Protein AF-A0A2D6KG07-F1 (afdb_monomer_lite)

Sequence (236 aa):
MRLEKVCKMEKLSKIDKRGVIDFLLPLLVLLSVILVMVVFVAFSVFIYGKSAVLGGDRDVIFYEEDEKLNEELFRYHFHRFLSSEILVDDDYVEVIDVLTGSLDPYFDLEVGDKNFVEKFGLDVLSEHEFLRDKLSDEDYSKFIEIYSDFDNSRALRNIREELNSICEMNKRDRFSLVIPQGVVEAGGLKPVSGVYKNPDVFTETFKNIEYRGQEFKIRLIMYNECIKKIKEVEVY

Radius of gyration: 35.11 Å; chains: 1; bounding box: 93×87×92 Å

Secondary structure (DSSP, 8-state):
----------------HHHHHHHHHHHHHHHHHHHHHHHHHHHHHHHHHHTTT----------SHHHHHHHHHHHHHHHHHHT-EEEETTEEEEHHHHHHHTTHHHHH-B-SSSBHHHHH-SGGGG-HHHHHTTS-HHHHHHHHHHHHHHHT-HHHHHHHHHHHHT-----TTSEEEEETTEEEETTEEE-SS-----TTTEEEEEEEEEETTEEEEEEEEEEHHHHHHHHHHHT-

Structure (mmCIF, N/CA/C/O backbone):
data_AF-A0A2D6KG07-F1
#
_entry.id   AF-A0A2D6KG07-F1
#
loop_
_atom_site.group_PDB
_atom_site.id
_atom_site.type_symbol
_atom_site.label_atom_id
_atom_site.label_alt_id
_atom_site.label_comp_id
_atom_site.label_asym_id
_atom_site.label_entity_id
_atom_site.label_seq_id
_atom_site.pdbx_PDB_ins_code
_atom_site.Cartn_x
_atom_site.Cartn_y
_atom_site.Cartn_z
_atom_site.occupancy
_atom_site.B_iso_or_equiv
_atom_site.auth_seq_id
_atom_site.auth_comp_id
_atom_site.auth_asym_id
_atom_site.auth_atom_id
_atom_site.pdbx_PDB_model_num
ATOM 1 N N . MET A 1 1 ? -71.959 66.650 -63.472 1.00 44.50 1 MET A N 1
ATOM 2 C CA . MET A 1 1 ? -71.535 65.330 -63.984 1.00 44.50 1 MET A CA 1
ATOM 3 C C . MET A 1 1 ? -70.355 65.562 -64.909 1.00 44.50 1 MET A C 1
ATOM 5 O O . MET A 1 1 ? -70.506 66.342 -65.836 1.00 44.50 1 MET A O 1
ATOM 9 N N . ARG A 1 2 ? -69.249 64.853 -64.647 1.00 55.34 2 ARG A N 1
ATOM 10 C CA . ARG A 1 2 ? -68.025 64.718 -65.463 1.00 55.34 2 ARG A CA 1
ATOM 11 C C . ARG A 1 2 ? -67.010 65.861 -65.467 1.00 55.34 2 ARG A C 1
ATOM 13 O O . ARG A 1 2 ? -67.362 67.022 -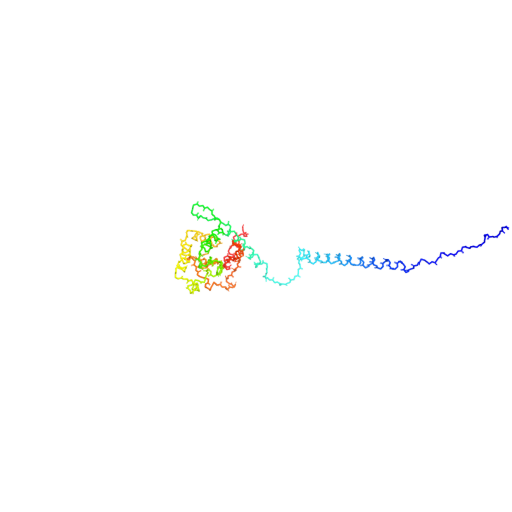65.330 1.00 55.34 2 ARG A O 1
ATOM 20 N N . LEU A 1 3 ? -65.785 65.394 -65.745 1.00 39.28 3 LEU A N 1
ATOM 21 C CA . LEU A 1 3 ? -64.481 66.053 -65.826 1.00 39.28 3 LEU A CA 1
ATOM 22 C C . LEU A 1 3 ? -63.838 66.171 -64.431 1.00 39.28 3 LEU A C 1
ATOM 24 O O . LEU A 1 3 ? -64.464 66.647 -63.502 1.00 39.28 3 LEU A O 1
ATOM 28 N N . GLU A 1 4 ? -62.648 65.649 -64.149 1.00 38.47 4 GLU A N 1
ATOM 29 C CA . GLU A 1 4 ? -61.540 65.264 -65.017 1.00 38.47 4 GLU A CA 1
ATOM 30 C C . GLU A 1 4 ? -60.565 64.393 -64.213 1.00 38.47 4 GLU A C 1
ATOM 32 O O . GLU A 1 4 ? -60.189 64.724 -63.090 1.00 38.47 4 GLU A O 1
ATOM 37 N N . LYS A 1 5 ? -60.125 63.280 -64.807 1.00 45.34 5 LYS A N 1
ATOM 38 C CA . LYS A 1 5 ? -58.834 62.676 -64.475 1.00 45.34 5 LYS A CA 1
ATOM 39 C C . LYS A 1 5 ? -57.787 63.454 -65.261 1.00 45.34 5 LYS A C 1
ATOM 41 O O . LYS A 1 5 ? -57.647 63.224 -66.458 1.00 45.34 5 LYS A O 1
ATOM 46 N N . VAL A 1 6 ? -57.054 64.336 -64.598 1.00 46.41 6 VAL A N 1
ATOM 47 C CA . VAL A 1 6 ? -55.793 64.871 -65.114 1.00 46.41 6 VAL A CA 1
ATOM 48 C C . VAL A 1 6 ? -54.780 64.886 -63.977 1.00 46.41 6 VAL A C 1
ATOM 50 O O . VAL A 1 6 ? -55.106 65.274 -62.860 1.00 46.41 6 VAL A O 1
ATOM 53 N N . CYS A 1 7 ? -53.544 64.523 -64.328 1.00 40.50 7 CYS A N 1
ATOM 54 C CA . CYS A 1 7 ? -52.334 64.580 -63.510 1.00 40.50 7 CYS A CA 1
ATOM 55 C C . CYS A 1 7 ? -52.266 63.523 -62.385 1.00 40.50 7 CYS A C 1
ATOM 57 O O . CYS A 1 7 ? -53.226 63.262 -61.683 1.00 40.50 7 CYS A O 1
ATOM 59 N N . LYS A 1 8 ? -51.136 62.874 -62.118 1.00 40.56 8 LYS A N 1
ATOM 60 C CA . LYS A 1 8 ? -49.773 63.133 -62.571 1.00 40.56 8 LYS A CA 1
ATOM 61 C C . LYS A 1 8 ? -48.931 61.908 -62.228 1.00 40.56 8 LYS A C 1
ATOM 63 O O . LYS A 1 8 ? -49.082 61.333 -61.152 1.00 40.56 8 LYS A O 1
ATOM 68 N N . MET A 1 9 ? -48.021 61.561 -63.133 1.00 49.91 9 MET A N 1
ATOM 69 C CA . MET A 1 9 ? -46.749 60.958 -62.751 1.00 49.91 9 MET A CA 1
ATOM 70 C C . MET A 1 9 ? -46.109 61.756 -61.609 1.00 49.91 9 MET A C 1
ATOM 72 O O . MET A 1 9 ? -46.254 62.973 -61.564 1.00 49.91 9 MET A O 1
ATOM 76 N N . GLU A 1 10 ? -45.358 61.034 -60.779 1.00 46.75 10 GLU A N 1
ATOM 77 C CA . GLU A 1 10 ? -44.242 61.459 -59.917 1.00 46.75 10 GLU A CA 1
ATOM 78 C C . GLU A 1 10 ? -44.449 61.086 -58.451 1.00 46.75 10 GLU A C 1
ATOM 80 O O . GLU A 1 10 ? -45.046 61.820 -57.666 1.00 46.75 10 GLU A O 1
ATOM 85 N N . LYS A 1 11 ? -43.857 59.947 -58.077 1.00 42.38 11 LYS A N 1
ATOM 86 C CA . LYS A 1 11 ? -42.823 59.883 -57.029 1.00 42.38 11 LYS A CA 1
ATOM 87 C C . LYS A 1 11 ? -42.273 58.457 -56.923 1.00 42.38 11 LYS A C 1
ATOM 89 O O . LYS A 1 11 ? -42.516 57.733 -55.967 1.00 42.38 11 LYS A O 1
ATOM 94 N N . LEU A 1 12 ? -41.452 58.079 -57.902 1.00 51.47 12 LEU A N 1
ATOM 95 C CA . LEU A 1 12 ? -40.275 57.267 -57.599 1.00 51.47 12 LEU A CA 1
ATOM 96 C C . LEU A 1 12 ? -39.269 58.219 -56.961 1.00 51.47 12 LEU A C 1
ATOM 98 O O . LEU A 1 12 ? -38.665 59.018 -57.663 1.00 51.47 12 LEU A O 1
ATOM 102 N N . SER A 1 13 ? -39.166 58.202 -55.635 1.00 51.31 13 SER A N 1
ATOM 103 C CA . SER A 1 13 ? -37.980 58.634 -54.884 1.00 51.31 13 SER A CA 1
ATOM 104 C C . SER A 1 13 ? -38.371 58.831 -53.427 1.00 51.31 13 SER A C 1
ATOM 106 O O . SER A 1 13 ? -38.776 59.923 -53.019 1.00 51.31 13 SER A O 1
ATOM 108 N N . LYS A 1 14 ? -38.210 57.764 -52.652 1.00 51.38 14 LYS A N 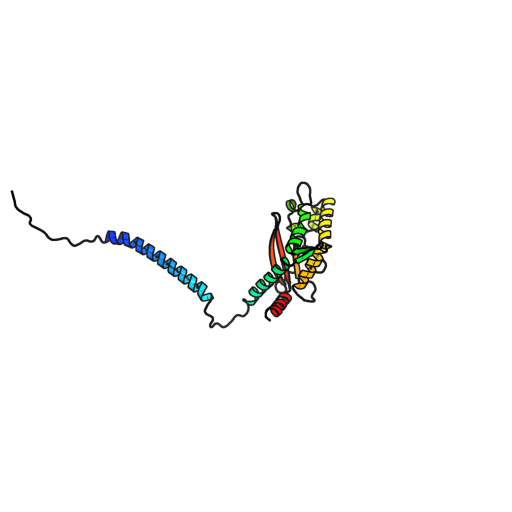1
ATOM 109 C CA . LYS A 1 14 ? -37.524 57.750 -51.354 1.00 51.38 14 LYS A CA 1
ATOM 110 C C . LYS A 1 14 ? -37.733 56.354 -50.781 1.00 51.38 14 LYS A C 1
ATOM 112 O O . LYS A 1 14 ? -38.639 56.129 -49.991 1.00 51.38 14 LYS A O 1
ATOM 117 N N . ILE A 1 15 ? -36.902 55.409 -51.226 1.00 53.78 15 ILE A N 1
ATOM 118 C CA . ILE A 1 15 ? -36.630 54.235 -50.397 1.00 53.78 15 ILE A CA 1
ATOM 119 C C . ILE A 1 15 ? -36.033 54.811 -49.121 1.00 53.78 15 ILE A C 1
ATOM 121 O O . ILE A 1 15 ? -35.010 55.504 -49.161 1.00 53.78 15 ILE A O 1
ATOM 125 N N . ASP A 1 16 ? -36.770 54.632 -48.036 1.00 51.56 16 ASP A N 1
ATOM 126 C CA . ASP A 1 16 ? -36.447 55.145 -46.723 1.00 51.56 16 ASP A CA 1
ATOM 127 C C . ASP A 1 16 ? -35.154 54.477 -46.249 1.00 51.56 16 ASP A C 1
ATOM 129 O O . ASP A 1 16 ? -35.134 53.340 -45.778 1.00 51.56 16 ASP A O 1
ATOM 133 N N . LYS A 1 17 ? -34.033 55.171 -46.467 1.00 53.50 17 LYS A N 1
ATOM 134 C CA . LYS A 1 17 ? -32.690 54.668 -46.162 1.00 53.50 17 LYS A CA 1
ATOM 135 C C . LYS A 1 17 ? -32.515 54.356 -44.671 1.00 53.50 17 LYS A C 1
ATOM 137 O O . LYS A 1 17 ? -31.563 53.666 -44.338 1.00 53.50 17 LYS A O 1
ATOM 142 N N . ARG A 1 18 ? -33.405 54.830 -43.785 1.00 55.69 18 ARG A N 1
ATOM 143 C CA . ARG A 1 18 ? -33.340 54.554 -42.341 1.00 55.69 18 ARG A CA 1
ATOM 144 C C . ARG A 1 18 ? -33.782 53.134 -41.990 1.00 55.69 18 ARG A C 1
ATOM 146 O O . ARG A 1 18 ? -33.028 52.441 -41.323 1.00 55.69 18 ARG A O 1
ATOM 153 N N . GLY A 1 19 ? -34.899 52.649 -42.538 1.00 55.78 19 GLY A N 1
ATOM 154 C CA . GLY A 1 19 ? -35.389 51.294 -42.234 1.00 55.78 19 GLY A CA 1
ATOM 155 C C . GLY A 1 19 ? -34.461 50.175 -42.723 1.00 55.78 19 GLY A C 1
ATOM 156 O O . GLY A 1 19 ? -34.357 49.123 -42.099 1.00 55.78 19 GLY A O 1
ATOM 157 N N . VAL A 1 20 ? -33.730 50.419 -43.814 1.00 57.28 20 VAL A N 1
ATOM 158 C CA . VAL A 1 20 ? -32.716 49.486 -44.330 1.00 57.28 20 VAL A CA 1
ATOM 159 C C . VAL A 1 20 ? -31.474 49.463 -43.430 1.00 57.28 20 VAL A C 1
ATOM 161 O O . VAL A 1 20 ? -30.904 48.399 -43.216 1.00 57.28 20 VAL A O 1
ATOM 164 N N . ILE A 1 21 ? -31.076 50.604 -42.855 1.00 58.38 21 ILE A N 1
ATOM 165 C CA . ILE A 1 21 ? -29.949 50.683 -41.911 1.00 58.38 21 ILE A CA 1
ATOM 166 C C . ILE A 1 21 ? -30.304 49.994 -40.588 1.00 58.38 21 ILE A C 1
ATOM 168 O O . ILE A 1 21 ? -29.500 49.203 -40.103 1.00 58.38 21 ILE A O 1
ATOM 172 N N . ASP A 1 22 ? -31.509 50.213 -40.056 1.00 59.75 22 ASP A N 1
ATOM 173 C CA . ASP A 1 22 ? -31.938 49.641 -38.771 1.00 59.75 22 ASP A CA 1
ATOM 174 C C . ASP A 1 22 ? -32.061 48.106 -38.805 1.00 59.75 22 ASP A C 1
ATOM 176 O O . ASP A 1 22 ? -31.873 47.447 -37.785 1.00 59.75 22 ASP A O 1
ATOM 180 N N . PHE A 1 23 ? -32.311 47.515 -39.981 1.00 63.41 23 PHE A N 1
ATOM 181 C CA . PHE A 1 23 ? -32.309 46.060 -40.168 1.00 63.41 23 PHE A CA 1
ATOM 182 C C . PHE A 1 23 ? -30.924 45.494 -40.526 1.00 63.41 23 PHE A C 1
ATOM 184 O O . PHE A 1 23 ? -30.552 44.414 -40.066 1.00 63.41 23 PHE A O 1
ATOM 191 N N . LEU A 1 24 ? -30.130 46.209 -41.331 1.00 65.00 24 LEU A N 1
ATOM 192 C CA . LEU A 1 24 ? -28.807 45.735 -41.750 1.00 65.00 24 LEU A CA 1
ATOM 193 C C . LEU A 1 24 ? -27.761 45.823 -40.638 1.00 65.00 24 LEU A C 1
ATOM 195 O O . LEU A 1 24 ? -26.866 44.983 -40.610 1.00 65.00 24 LEU A O 1
ATOM 199 N N . LEU A 1 25 ? -27.852 46.797 -39.725 1.00 69.88 25 LEU A N 1
ATOM 200 C CA . LEU A 1 25 ? -26.891 46.941 -38.627 1.00 69.88 25 LEU A CA 1
ATOM 201 C C . LEU A 1 25 ? -26.832 45.699 -37.717 1.00 69.88 25 LEU A C 1
ATOM 203 O O . LEU A 1 25 ? -25.739 45.162 -37.544 1.00 69.88 25 LEU A O 1
ATOM 207 N N . PRO A 1 26 ? -27.953 45.190 -37.162 1.00 76.31 26 PRO A N 1
ATOM 208 C CA . PRO A 1 26 ? -27.913 43.999 -36.317 1.00 76.31 26 PRO A CA 1
ATOM 209 C C . PRO A 1 26 ? -27.492 42.746 -37.094 1.00 76.31 26 PRO A C 1
ATOM 211 O O . PRO A 1 26 ? -26.790 41.902 -36.544 1.00 76.31 26 PRO A O 1
ATOM 214 N N . LEU A 1 27 ? -27.837 42.646 -38.384 1.00 77.50 27 LEU A N 1
ATOM 215 C CA . LEU A 1 27 ? -27.386 41.547 -39.241 1.00 77.50 27 LEU A CA 1
ATOM 216 C C . LEU A 1 27 ? -25.866 41.594 -39.479 1.00 77.50 27 LEU A C 1
ATOM 218 O O . LEU A 1 27 ? -25.201 40.563 -39.413 1.00 77.50 27 LEU A O 1
ATOM 222 N N . LEU A 1 28 ? -25.305 42.784 -39.713 1.00 77.81 28 LEU A N 1
ATOM 223 C CA . LEU A 1 28 ? -23.863 43.002 -39.858 1.00 77.81 28 LEU A CA 1
ATOM 224 C C . LEU A 1 28 ? -23.107 42.715 -38.558 1.00 77.81 28 LEU A C 1
ATOM 226 O O . LEU A 1 28 ? -22.016 42.152 -38.608 1.00 77.81 28 LEU A O 1
ATOM 230 N N . VAL A 1 29 ? -23.687 43.058 -37.405 1.00 77.25 29 VAL A N 1
ATOM 231 C CA . VAL A 1 29 ? -23.121 42.727 -36.089 1.00 77.25 29 VAL A CA 1
ATOM 232 C C . VAL A 1 29 ? -23.161 41.218 -35.841 1.00 77.25 29 VAL A C 1
ATOM 234 O O . VAL A 1 29 ? -22.178 40.644 -35.389 1.00 77.25 29 VAL A O 1
ATOM 237 N N . LEU A 1 30 ? -24.256 40.538 -36.182 1.00 79.69 30 LEU A N 1
ATOM 238 C CA . LEU A 1 30 ? -24.334 39.082 -36.054 1.00 79.69 30 LEU A CA 1
ATOM 239 C C . LEU A 1 30 ? -23.304 38.388 -36.959 1.00 79.69 30 LEU A C 1
ATOM 241 O O . LEU A 1 30 ? -22.585 37.494 -36.516 1.00 79.69 30 LEU A O 1
ATOM 245 N N . LEU A 1 31 ? -23.197 38.832 -38.215 1.00 79.44 31 LEU A N 1
ATOM 246 C CA . LEU A 1 31 ? -22.208 38.326 -39.165 1.00 79.44 31 LEU A CA 1
ATOM 247 C C . LEU A 1 31 ? -20.776 38.577 -38.689 1.00 79.44 31 LEU A C 1
ATOM 249 O O . LEU A 1 31 ? -19.939 37.693 -38.845 1.00 79.44 31 LEU A O 1
ATOM 253 N N . SER A 1 32 ? -20.486 39.732 -38.082 1.00 76.06 32 SER A N 1
ATOM 254 C CA . SER A 1 32 ? -19.151 40.011 -37.548 1.00 76.06 32 SER A CA 1
ATOM 255 C C . SER A 1 32 ? -18.821 39.137 -36.337 1.00 76.06 32 SER A C 1
ATOM 257 O O . SER A 1 32 ? -17.703 38.638 -36.255 1.00 76.06 32 SER A O 1
ATOM 259 N N . VAL A 1 33 ? -19.784 38.860 -35.451 1.00 78.19 33 VAL A N 1
ATOM 260 C CA . VAL A 1 33 ? -19.594 37.930 -34.323 1.00 78.19 33 VAL A CA 1
ATOM 261 C C . VAL A 1 33 ? -19.327 36.510 -34.822 1.00 78.19 33 VAL A C 1
ATOM 263 O O . VAL A 1 33 ? -18.372 35.878 -34.375 1.00 78.19 33 VAL A O 1
ATOM 266 N N . ILE A 1 34 ? -20.111 36.021 -35.788 1.00 81.25 34 ILE A N 1
ATOM 267 C CA . ILE A 1 34 ? -19.900 34.694 -36.388 1.00 81.25 34 ILE A CA 1
ATOM 268 C C . ILE A 1 34 ? -18.527 34.629 -37.064 1.00 81.25 34 ILE A C 1
ATOM 270 O O . ILE A 1 34 ? -17.796 33.659 -36.871 1.00 81.25 34 ILE A O 1
ATOM 274 N N . LEU A 1 35 ? -18.138 35.672 -37.802 1.00 81.81 35 LEU A N 1
ATOM 275 C CA . LEU A 1 35 ? -16.823 35.755 -38.434 1.00 81.81 35 LEU A CA 1
ATOM 276 C C . LEU A 1 35 ? -15.698 35.693 -37.391 1.00 81.81 35 LEU A C 1
ATOM 278 O O . LEU A 1 35 ? -14.743 34.946 -37.577 1.00 81.81 35 LEU A O 1
ATOM 282 N N . VAL A 1 36 ? -15.823 36.423 -36.277 1.00 77.31 36 VAL A N 1
ATOM 283 C CA . VAL A 1 36 ? -14.845 36.396 -35.179 1.00 77.31 36 VAL A CA 1
ATOM 284 C C . VAL A 1 36 ? -14.763 35.006 -34.551 1.00 77.31 36 VAL A C 1
ATOM 286 O O . VAL A 1 36 ? -13.656 34.530 -34.320 1.00 77.31 36 VAL A O 1
ATOM 289 N N . MET A 1 37 ? -15.888 34.316 -34.334 1.00 78.12 37 MET A N 1
ATOM 290 C CA . MET A 1 37 ? -15.868 32.945 -33.810 1.00 78.12 37 MET A CA 1
ATOM 291 C C . MET A 1 37 ? -15.207 31.966 -34.785 1.00 78.12 37 MET A C 1
ATOM 293 O O . MET A 1 37 ? -14.400 31.146 -34.361 1.00 78.12 37 MET A O 1
ATOM 297 N N . VAL A 1 38 ? -15.485 32.072 -36.088 1.00 76.12 38 VAL A N 1
ATOM 298 C CA . VAL A 1 38 ? -14.851 31.225 -37.113 1.00 76.12 38 VAL A CA 1
ATOM 299 C C . VAL A 1 38 ? -13.351 31.496 -37.200 1.00 76.12 38 VAL A C 1
ATOM 301 O O . VAL A 1 38 ? -12.570 30.551 -37.257 1.00 76.12 38 VAL A O 1
ATOM 304 N N . VAL A 1 39 ? -12.929 32.764 -37.155 1.00 74.69 39 VAL A N 1
ATOM 305 C CA . VAL A 1 39 ? -11.506 33.132 -37.116 1.00 74.69 39 VAL A CA 1
ATOM 306 C C . VAL A 1 39 ? -10.856 32.615 -35.840 1.00 74.69 39 VAL A C 1
ATOM 308 O O . VAL A 1 39 ? -9.761 32.078 -35.917 1.00 74.69 39 VAL A O 1
ATOM 311 N N . PHE A 1 40 ? -11.519 32.712 -34.687 1.00 73.25 40 PHE A N 1
ATOM 312 C CA . PHE A 1 40 ? -10.983 32.213 -33.425 1.00 73.25 40 PHE A CA 1
ATOM 313 C C . PHE A 1 40 ? -10.828 30.691 -33.444 1.00 73.25 40 PHE A C 1
ATOM 315 O O . PHE A 1 40 ? -9.760 30.199 -33.114 1.00 73.25 40 PHE A O 1
ATOM 322 N N . VAL A 1 41 ? -11.830 29.944 -33.924 1.00 69.25 41 VAL A N 1
ATOM 323 C CA . VAL A 1 41 ? -11.744 28.482 -34.079 1.00 69.25 41 VAL A CA 1
ATOM 324 C C . VAL A 1 41 ? -10.665 28.102 -35.090 1.00 69.25 41 VAL A C 1
ATOM 326 O O . VAL A 1 41 ? -9.854 27.228 -34.802 1.00 69.25 41 VAL A O 1
ATOM 329 N N . ALA A 1 42 ? -10.590 28.773 -36.242 1.00 68.56 42 ALA A N 1
ATOM 330 C CA . ALA A 1 42 ? -9.539 28.533 -37.227 1.00 68.56 42 ALA A CA 1
ATOM 331 C C . ALA A 1 42 ? -8.150 28.863 -36.664 1.00 68.56 42 ALA A C 1
ATOM 333 O O . ALA A 1 42 ? -7.207 28.126 -36.918 1.00 68.56 42 ALA A O 1
ATOM 334 N N . PHE A 1 43 ? -8.021 29.921 -35.862 1.00 64.19 43 PHE A N 1
ATOM 335 C CA . PHE A 1 43 ? -6.779 30.311 -35.199 1.00 64.19 43 PHE A CA 1
ATOM 336 C C . PHE A 1 43 ? -6.404 29.338 -34.080 1.00 64.19 43 PHE A C 1
ATOM 338 O O . PHE A 1 43 ? -5.237 28.991 -33.963 1.00 64.19 43 PHE A O 1
ATOM 345 N N . SER A 1 44 ? -7.365 28.821 -33.310 1.00 60.41 44 SER A N 1
ATOM 346 C CA . SER A 1 44 ? -7.136 27.749 -32.338 1.00 60.41 44 SER A CA 1
ATOM 347 C C . SER A 1 44 ? -6.710 26.462 -33.043 1.00 60.41 44 SER A C 1
ATOM 349 O O . SER A 1 44 ? -5.694 25.888 -32.680 1.00 60.41 44 SER A O 1
ATOM 351 N N . VAL A 1 45 ? -7.397 26.040 -34.107 1.00 61.03 45 VAL A N 1
ATOM 352 C CA . VAL A 1 45 ? -6.994 24.873 -34.910 1.00 61.03 45 VAL A CA 1
ATOM 353 C C . VAL A 1 45 ? -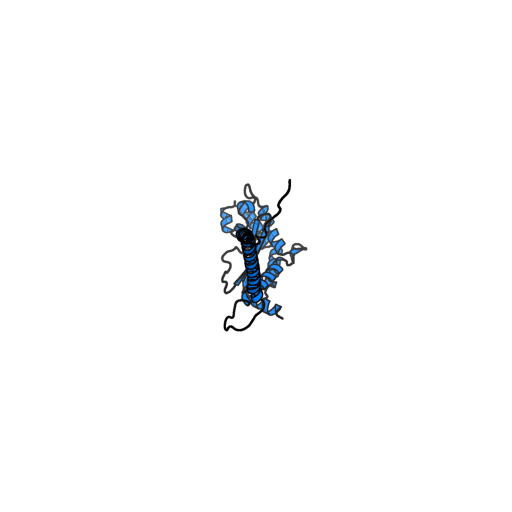5.639 25.103 -35.582 1.00 61.03 45 VAL A C 1
ATOM 355 O O . VAL A 1 45 ? -4.863 24.167 -35.706 1.00 61.03 45 VAL A O 1
ATOM 358 N N . PHE A 1 46 ? -5.294 26.331 -35.968 1.00 59.78 46 PHE A N 1
ATOM 359 C CA . PHE A 1 46 ? -3.986 26.639 -36.541 1.00 59.78 46 PHE A CA 1
ATOM 360 C C . PHE A 1 46 ? -2.884 26.707 -35.478 1.00 59.78 46 PHE A C 1
ATOM 362 O O . PHE A 1 46 ? -1.800 26.209 -35.725 1.00 59.78 46 PHE A O 1
ATOM 369 N N . ILE A 1 47 ? -3.122 27.256 -34.284 1.00 58.47 47 ILE A N 1
ATOM 370 C CA . ILE A 1 47 ? -2.136 27.260 -33.190 1.00 58.47 47 ILE A CA 1
ATOM 371 C C . ILE A 1 47 ? -1.935 25.844 -32.650 1.00 58.47 47 ILE A C 1
ATOM 373 O O . ILE A 1 47 ? -0.804 25.376 -32.586 1.00 58.47 47 ILE A O 1
ATOM 377 N N . TYR A 1 48 ? -3.015 25.140 -32.311 1.00 52.22 48 TYR A N 1
ATOM 378 C CA . TYR A 1 48 ? -2.935 23.794 -31.743 1.00 52.22 48 TYR A CA 1
ATOM 379 C C . TYR A 1 48 ? -2.626 22.726 -32.801 1.00 52.22 48 TYR A C 1
ATOM 381 O O . TYR A 1 48 ? -1.939 21.756 -32.503 1.00 52.22 48 TYR A O 1
ATOM 389 N N . GLY A 1 49 ? -3.062 22.909 -34.050 1.00 41.34 49 GLY A N 1
ATOM 390 C CA . GLY A 1 49 ? -2.774 21.991 -35.157 1.00 41.34 49 GLY A CA 1
ATOM 391 C C . GLY A 1 49 ? -1.410 22.212 -35.814 1.00 41.34 49 GLY A C 1
ATOM 392 O O . GLY A 1 49 ? -0.823 21.260 -36.322 1.00 41.34 49 GLY A O 1
ATOM 393 N N . LYS A 1 50 ? -0.839 23.425 -35.775 1.00 40.31 50 LYS A N 1
ATOM 394 C CA . LYS A 1 50 ? 0.529 23.669 -36.273 1.00 40.31 50 LYS A CA 1
ATOM 395 C C . LYS A 1 50 ? 1.605 23.206 -35.288 1.00 40.31 50 LYS A C 1
ATOM 397 O O . LYS A 1 50 ? 2.715 22.927 -35.731 1.00 40.31 50 LYS A O 1
ATOM 402 N N . SER A 1 51 ? 1.259 22.993 -34.015 1.00 43.38 51 SER A N 1
ATOM 403 C CA . SER A 1 51 ? 2.091 22.223 -33.076 1.00 43.38 51 SER A CA 1
ATOM 404 C C . SER A 1 51 ? 2.235 20.743 -33.460 1.00 43.38 51 SER A C 1
ATOM 406 O O . SER A 1 51 ? 3.072 20.064 -32.881 1.00 43.38 51 SER A O 1
ATOM 408 N N . ALA A 1 52 ? 1.471 20.242 -34.442 1.00 42.97 52 ALA A N 1
ATOM 409 C CA . ALA A 1 52 ? 1.536 18.847 -34.875 1.00 42.97 52 ALA A CA 1
ATOM 410 C C . ALA A 1 52 ? 2.269 18.602 -36.215 1.00 42.97 52 ALA A C 1
ATOM 412 O O . ALA A 1 52 ? 2.459 17.441 -36.559 1.00 42.97 52 ALA A O 1
ATOM 413 N N . VAL A 1 53 ? 2.652 19.623 -37.013 1.00 39.97 53 VAL A N 1
ATOM 414 C CA . VAL A 1 53 ? 3.014 19.371 -38.439 1.00 39.97 53 VAL A CA 1
ATOM 415 C C . VAL A 1 53 ? 4.266 20.079 -38.997 1.00 39.97 53 VAL A C 1
ATOM 417 O O . VAL A 1 53 ? 4.674 19.749 -40.105 1.00 39.97 53 VAL A O 1
ATOM 420 N N . LEU A 1 54 ? 4.959 20.995 -38.309 1.00 36.25 54 LEU A N 1
ATOM 421 C CA . LEU A 1 54 ? 6.153 21.635 -38.908 1.00 36.25 54 LEU A CA 1
ATOM 422 C C . LEU A 1 54 ? 7.364 21.659 -37.974 1.00 36.25 54 LEU A C 1
ATOM 424 O O . LEU A 1 54 ? 7.576 22.615 -37.233 1.00 36.25 54 LEU A O 1
ATOM 428 N N . GLY A 1 55 ? 8.185 20.612 -38.087 1.00 38.69 55 GLY A N 1
ATOM 429 C CA . GLY A 1 55 ? 9.609 20.693 -37.781 1.00 38.69 55 GLY A CA 1
ATOM 430 C C . GLY A 1 55 ? 10.338 21.591 -38.789 1.00 38.69 55 GLY A C 1
ATOM 431 O O . GLY A 1 55 ? 9.977 21.635 -39.967 1.00 38.69 55 GLY A O 1
ATOM 432 N N . GLY A 1 56 ? 11.363 22.298 -38.313 1.00 37.47 56 GLY A N 1
ATOM 433 C CA . GLY A 1 56 ? 12.318 23.016 -39.157 1.00 37.47 56 GLY A CA 1
ATOM 434 C C . GLY A 1 56 ? 12.842 24.313 -38.544 1.00 37.47 56 GLY A C 1
ATOM 435 O O . GLY A 1 56 ? 12.161 25.333 -38.577 1.00 37.47 56 GLY A O 1
ATOM 436 N N . ASP A 1 57 ? 14.084 24.229 -38.068 1.00 41.09 57 ASP A N 1
ATOM 437 C CA . ASP A 1 57 ? 15.061 25.286 -37.782 1.00 41.09 57 ASP A CA 1
ATOM 438 C C . ASP A 1 57 ? 14.882 26.174 -36.545 1.00 41.09 57 ASP A C 1
ATOM 440 O O . ASP A 1 57 ? 14.457 27.330 -36.624 1.00 41.09 57 ASP A O 1
ATOM 444 N N . ARG A 1 58 ? 15.384 25.657 -35.410 1.00 28.52 58 ARG A N 1
ATOM 445 C CA . ARG A 1 58 ? 16.112 26.437 -34.394 1.00 28.52 58 ARG A CA 1
ATOM 446 C C . ARG A 1 58 ? 17.251 25.611 -33.803 1.00 28.52 58 ARG A C 1
ATOM 448 O O . ARG A 1 58 ? 17.056 24.452 -33.449 1.00 28.52 58 ARG A O 1
ATOM 455 N N . ASP A 1 59 ? 18.413 26.239 -33.662 1.00 34.66 59 ASP A N 1
ATOM 456 C CA . ASP A 1 59 ? 19.428 25.799 -32.711 1.00 34.66 59 ASP A CA 1
ATOM 457 C C . ASP A 1 59 ? 18.837 25.731 -31.284 1.00 34.66 59 ASP A C 1
ATOM 459 O O . ASP A 1 59 ? 18.052 26.596 -30.890 1.00 34.66 59 ASP A O 1
ATOM 463 N N . VAL A 1 60 ? 19.335 24.761 -30.506 1.00 30.56 60 VAL A N 1
ATOM 464 C CA . VAL A 1 60 ? 19.233 24.592 -29.037 1.00 30.56 60 VAL A CA 1
ATOM 465 C C . VAL A 1 60 ? 17.880 24.107 -28.469 1.00 30.56 60 VAL A C 1
ATOM 467 O O . VAL A 1 60 ? 16.886 24.822 -28.495 1.00 30.56 60 VAL A O 1
ATOM 470 N N . ILE A 1 61 ? 17.880 22.901 -27.878 1.00 28.88 61 ILE A N 1
ATOM 471 C CA . ILE A 1 61 ? 17.697 22.547 -26.442 1.00 28.88 61 ILE A CA 1
ATOM 472 C C . ILE A 1 61 ? 17.470 21.018 -26.401 1.00 28.88 61 ILE A C 1
ATOM 474 O O . ILE A 1 61 ? 16.453 20.523 -26.874 1.00 28.88 61 ILE A O 1
ATOM 478 N N . PHE A 1 62 ? 18.427 20.256 -25.864 1.00 37.75 62 PHE A N 1
ATOM 479 C CA . PHE A 1 62 ? 18.148 18.896 -25.385 1.00 37.75 62 PHE A CA 1
ATOM 480 C C . PHE A 1 62 ? 17.452 18.997 -24.013 1.00 37.75 62 PHE A C 1
ATOM 482 O O . PHE A 1 62 ? 17.720 19.955 -23.290 1.00 37.75 62 PHE A O 1
ATOM 489 N N . TYR A 1 63 ? 16.641 17.984 -23.672 1.00 38.84 63 TYR A N 1
ATOM 490 C CA . TYR A 1 63 ? 15.947 17.717 -22.391 1.00 38.84 63 TYR A CA 1
ATOM 491 C C . TYR A 1 63 ? 14.529 18.314 -22.225 1.00 38.84 63 TYR A C 1
ATOM 493 O O . TYR A 1 63 ? 14.372 19.373 -21.635 1.00 38.84 63 TYR A O 1
ATOM 501 N N . GLU A 1 64 ? 13.493 17.596 -22.697 1.00 41.47 64 GLU A N 1
ATOM 502 C CA . GLU A 1 64 ? 12.119 17.661 -22.129 1.00 41.47 64 GLU A CA 1
ATOM 503 C C . GLU A 1 64 ? 11.213 16.478 -22.567 1.00 41.47 64 GLU A C 1
ATOM 505 O O . GLU A 1 64 ? 10.310 16.086 -21.831 1.00 41.47 64 GLU A O 1
ATOM 510 N N . GLU A 1 65 ? 11.460 15.840 -23.723 1.00 46.41 65 GLU A N 1
ATOM 511 C CA . GLU A 1 65 ? 10.710 14.634 -24.154 1.00 46.41 65 GLU A CA 1
ATOM 512 C C . GLU A 1 65 ? 11.043 13.384 -23.322 1.00 46.41 65 GLU A C 1
ATOM 514 O O . GLU A 1 65 ? 10.171 12.562 -23.041 1.00 46.41 65 GLU A O 1
ATOM 519 N N . ASP A 1 66 ? 12.296 13.263 -22.880 1.00 52.81 66 ASP A N 1
ATOM 520 C CA . ASP A 1 66 ? 12.779 12.082 -22.164 1.00 52.81 66 ASP A CA 1
ATOM 521 C C . ASP A 1 66 ? 12.208 11.969 -20.744 1.00 52.81 66 ASP A C 1
ATOM 523 O O . ASP A 1 66 ? 11.980 10.859 -20.271 1.00 52.81 66 ASP A O 1
ATOM 527 N N . GLU A 1 67 ? 11.935 13.090 -20.067 1.00 54.50 67 GLU A N 1
ATOM 528 C CA . GLU A 1 67 ? 11.357 13.076 -18.715 1.00 54.50 67 GLU A CA 1
ATOM 529 C C . GLU A 1 67 ? 9.893 12.633 -18.723 1.00 54.50 67 GLU A C 1
ATOM 531 O O . GLU A 1 67 ? 9.520 11.763 -17.939 1.00 54.50 67 GLU A O 1
ATOM 536 N N . LYS A 1 68 ? 9.078 13.142 -19.655 1.00 56.00 68 LYS A N 1
ATOM 537 C CA . LYS A 1 68 ? 7.671 12.726 -19.777 1.00 56.00 68 LYS A CA 1
ATOM 538 C C . LYS A 1 68 ? 7.540 11.254 -20.155 1.00 56.00 68 LYS A C 1
ATOM 540 O O . LYS A 1 68 ? 6.723 10.549 -19.569 1.00 56.00 68 LYS A O 1
ATOM 545 N N . LEU A 1 69 ? 8.379 10.775 -21.075 1.00 56.44 69 LEU A N 1
ATOM 546 C CA . LEU A 1 69 ? 8.413 9.360 -21.447 1.00 56.44 69 LEU A CA 1
ATOM 547 C C . LEU A 1 69 ? 8.824 8.471 -20.259 1.00 56.44 69 LEU A C 1
ATOM 549 O O . LEU A 1 69 ? 8.246 7.406 -20.056 1.00 56.44 69 LEU A O 1
ATOM 553 N N . ASN A 1 70 ? 9.784 8.920 -19.444 1.00 66.69 70 ASN A N 1
ATOM 554 C CA . ASN A 1 70 ? 10.203 8.212 -18.233 1.00 66.69 70 ASN A CA 1
ATOM 555 C C . ASN A 1 70 ? 9.085 8.159 -17.180 1.00 66.69 70 ASN A C 1
ATOM 557 O O . ASN A 1 70 ? 8.890 7.118 -16.554 1.00 66.69 70 ASN A O 1
ATOM 561 N N . GLU A 1 71 ? 8.337 9.250 -16.993 1.00 68.56 71 GLU A N 1
ATOM 562 C CA . GLU A 1 71 ? 7.186 9.284 -16.086 1.00 68.56 71 GLU A CA 1
ATOM 563 C C . GLU A 1 71 ? 6.050 8.362 -16.551 1.00 68.56 71 GLU A C 1
ATOM 565 O O . GLU A 1 71 ? 5.462 7.653 -15.732 1.00 68.56 71 GLU A O 1
ATOM 570 N N . GLU A 1 72 ? 5.739 8.339 -17.849 1.00 76.25 72 GLU A N 1
ATOM 571 C CA . GLU A 1 72 ? 4.701 7.469 -18.417 1.00 76.25 72 GLU A CA 1
ATOM 572 C C . GLU A 1 72 ? 5.074 5.989 -18.317 1.00 76.25 72 GLU A C 1
ATOM 574 O O . GLU A 1 72 ? 4.268 5.183 -17.846 1.00 76.25 72 GLU A O 1
ATOM 579 N N . LEU A 1 73 ? 6.311 5.640 -18.677 1.00 76.56 73 LEU A N 1
ATOM 580 C CA . LEU A 1 73 ? 6.840 4.287 -18.536 1.00 76.56 73 LEU A CA 1
ATOM 581 C C . LEU A 1 73 ? 6.813 3.842 -17.070 1.00 76.56 73 LEU A C 1
ATOM 583 O O . LEU A 1 73 ? 6.325 2.762 -16.734 1.00 76.56 73 LEU A O 1
ATOM 587 N N . PHE A 1 74 ? 7.262 4.706 -16.161 1.00 80.19 74 PHE A N 1
ATOM 588 C CA . PHE A 1 74 ? 7.245 4.408 -14.735 1.00 80.19 74 PHE A CA 1
ATOM 589 C C . PHE A 1 74 ? 5.822 4.201 -14.197 1.00 80.19 74 PHE A C 1
ATOM 591 O O . PHE A 1 74 ? 5.574 3.255 -13.445 1.00 80.19 74 PHE A O 1
ATOM 598 N N . ARG A 1 75 ? 4.860 5.029 -14.625 1.00 83.44 75 ARG A N 1
ATOM 599 C CA . ARG A 1 75 ? 3.436 4.836 -14.313 1.00 83.44 75 ARG A CA 1
ATOM 600 C C . ARG A 1 75 ? 2.911 3.517 -14.859 1.00 83.44 75 ARG A C 1
ATOM 602 O O . ARG A 1 75 ? 2.200 2.828 -14.134 1.00 83.44 75 ARG A O 1
ATOM 609 N N . TYR A 1 76 ? 3.266 3.146 -16.087 1.00 86.19 76 TYR A N 1
ATOM 610 C CA . TYR A 1 76 ? 2.864 1.873 -16.682 1.00 86.19 76 TYR A CA 1
ATOM 611 C C . TYR A 1 76 ? 3.335 0.681 -15.839 1.00 86.19 76 TYR A C 1
ATOM 613 O O . TYR A 1 76 ? 2.513 -0.151 -15.454 1.00 86.19 76 TYR A O 1
ATOM 621 N N . HIS A 1 77 ? 4.615 0.635 -15.455 1.00 85.25 77 HIS A N 1
ATOM 622 C CA . HIS A 1 77 ? 5.127 -0.441 -14.598 1.00 85.25 77 HIS A CA 1
ATOM 623 C C . HIS A 1 77 ? 4.494 -0.442 -13.211 1.00 85.25 77 HIS A C 1
ATOM 625 O O . HIS A 1 77 ? 4.190 -1.510 -12.687 1.00 85.25 77 HIS A O 1
ATOM 631 N N . PHE A 1 78 ? 4.242 0.731 -12.627 1.00 90.12 78 PHE A N 1
ATOM 632 C CA . PHE A 1 78 ? 3.557 0.808 -11.342 1.00 90.12 78 PHE A CA 1
ATOM 633 C C . PHE A 1 78 ? 2.113 0.296 -11.425 1.00 90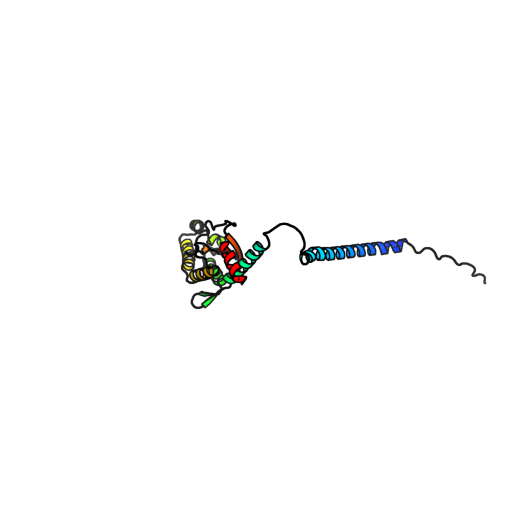.12 78 PHE A C 1
ATOM 635 O O . PHE A 1 78 ? 1.678 -0.471 -10.571 1.00 90.12 78 PHE A O 1
ATOM 642 N N . HIS A 1 79 ? 1.376 0.660 -12.476 1.00 90.31 79 HIS A N 1
ATOM 643 C CA . HIS A 1 79 ? 0.030 0.142 -12.714 1.00 90.31 79 HIS A CA 1
ATOM 644 C C . HIS A 1 79 ? 0.027 -1.366 -12.953 1.00 90.31 79 HIS A C 1
ATOM 646 O O . HIS A 1 79 ? -0.819 -2.063 -12.393 1.00 90.31 79 HIS A O 1
ATOM 652 N N . ARG A 1 80 ? 0.983 -1.871 -13.737 1.00 90.94 80 ARG A N 1
ATOM 653 C CA . ARG A 1 80 ? 1.147 -3.304 -13.976 1.00 90.94 80 ARG A CA 1
ATOM 654 C C . ARG A 1 80 ? 1.460 -4.056 -12.684 1.00 90.94 80 ARG A C 1
ATOM 656 O O . ARG A 1 80 ? 0.849 -5.086 -12.456 1.00 90.94 80 ARG A O 1
ATOM 663 N N . PHE A 1 81 ? 2.342 -3.523 -11.841 1.00 92.19 81 PHE A N 1
ATOM 664 C CA . PHE A 1 81 ? 2.639 -4.077 -10.518 1.00 92.19 81 PHE A CA 1
ATOM 665 C C . PHE A 1 81 ? 1.397 -4.134 -9.625 1.00 92.19 81 PHE A C 1
ATOM 667 O O . PHE A 1 81 ? 1.128 -5.147 -9.001 1.00 92.19 81 PHE A O 1
ATOM 674 N N . LEU A 1 82 ? 0.606 -3.060 -9.567 1.00 93.56 82 LEU A N 1
ATOM 675 C CA . LEU A 1 82 ? -0.607 -3.064 -8.746 1.00 93.56 82 LEU A CA 1
ATOM 676 C C . LEU A 1 82 ? -1.665 -4.058 -9.245 1.00 93.56 82 LEU A C 1
ATOM 678 O O . LEU A 1 82 ? -2.482 -4.499 -8.446 1.00 93.56 82 LEU A O 1
ATOM 682 N N . SER A 1 83 ? -1.646 -4.385 -10.538 1.00 94.69 83 SER A N 1
ATOM 683 C CA . SER A 1 83 ? -2.598 -5.304 -11.176 1.00 94.69 83 SER A CA 1
ATOM 684 C C . SER A 1 83 ? -2.014 -6.707 -11.382 1.00 94.69 83 SER A C 1
ATOM 686 O O . SER A 1 83 ? -2.628 -7.521 -12.066 1.00 94.69 83 SER A O 1
ATOM 688 N N . SER A 1 84 ? -0.802 -6.991 -10.890 1.00 94.25 84 SER A N 1
ATOM 689 C CA . SER A 1 84 ? -0.228 -8.328 -11.007 1.00 94.25 84 SER A CA 1
ATOM 690 C C . SER A 1 84 ? -0.765 -9.237 -9.912 1.00 94.25 84 SER A C 1
ATOM 692 O O . SER A 1 84 ? -1.104 -8.792 -8.815 1.00 94.25 84 SER A O 1
ATOM 694 N N . GLU A 1 85 ? -0.879 -10.520 -10.236 1.00 95.38 85 GLU A N 1
ATOM 695 C CA . GLU A 1 85 ? -1.413 -11.525 -9.329 1.00 95.38 85 GLU A CA 1
ATOM 696 C C . GLU A 1 85 ? -0.291 -12.169 -8.514 1.00 95.38 85 GLU A C 1
ATOM 698 O O . GLU A 1 85 ? 0.727 -12.611 -9.053 1.00 95.38 85 GLU A O 1
ATOM 703 N N . ILE A 1 86 ? -0.506 -12.278 -7.207 1.00 94.00 86 ILE A N 1
ATOM 704 C CA . ILE A 1 86 ? 0.386 -12.961 -6.273 1.00 94.00 86 ILE A CA 1
ATOM 705 C C . ILE A 1 86 ? -0.366 -14.063 -5.532 1.00 94.00 86 ILE A C 1
ATOM 707 O O . ILE A 1 86 ? -1.568 -13.973 -5.301 1.00 94.00 86 ILE A O 1
ATOM 711 N N . LEU A 1 87 ? 0.356 -15.111 -5.138 1.00 92.50 87 LEU A N 1
ATOM 712 C CA . LEU A 1 87 ? -0.227 -16.231 -4.403 1.00 92.50 87 LEU A CA 1
ATOM 713 C C . LEU A 1 87 ? -0.527 -15.831 -2.946 1.00 92.50 87 LEU A C 1
ATOM 715 O O . LEU A 1 87 ? 0.396 -15.508 -2.196 1.00 92.50 87 LEU A O 1
ATOM 719 N N . VAL A 1 88 ? -1.779 -15.918 -2.515 1.00 92.31 88 VAL A N 1
ATOM 720 C CA . VAL A 1 88 ? -2.229 -15.716 -1.132 1.00 92.31 88 VAL A CA 1
ATOM 721 C C . VAL A 1 88 ? -3.153 -16.872 -0.773 1.00 92.31 88 VAL A C 1
ATOM 723 O O . VAL A 1 88 ? -4.145 -17.087 -1.451 1.00 92.31 88 VAL A O 1
ATOM 726 N N . ASP A 1 89 ? -2.796 -17.642 0.258 1.00 87.44 89 ASP A N 1
ATOM 727 C CA . ASP A 1 89 ? -3.605 -18.763 0.768 1.00 87.44 89 ASP A CA 1
ATOM 728 C C . ASP A 1 89 ? -4.185 -19.686 -0.321 1.00 87.44 89 ASP A C 1
ATOM 730 O O . ASP A 1 89 ? -5.351 -20.059 -0.295 1.00 87.44 89 ASP A O 1
ATOM 734 N N . ASP A 1 90 ? -3.314 -20.069 -1.261 1.00 91.25 90 ASP A N 1
ATOM 735 C CA . ASP A 1 90 ? -3.564 -20.969 -2.398 1.00 91.25 90 ASP A CA 1
ATOM 736 C C . ASP A 1 90 ? -4.329 -20.369 -3.595 1.00 91.25 90 ASP A C 1
ATOM 738 O O . ASP A 1 90 ? -4.432 -21.035 -4.627 1.00 91.25 90 ASP A O 1
ATOM 742 N N . ASP A 1 91 ? -4.727 -19.097 -3.525 1.00 94.50 91 ASP A N 1
ATOM 743 C CA . ASP A 1 91 ? -5.358 -18.360 -4.624 1.00 94.50 91 ASP A CA 1
ATOM 744 C C . ASP A 1 91 ? -4.452 -17.247 -5.179 1.00 94.50 91 ASP A C 1
ATOM 746 O O . ASP A 1 91 ? -3.600 -16.689 -4.486 1.00 94.50 91 ASP A O 1
ATOM 750 N N . TYR A 1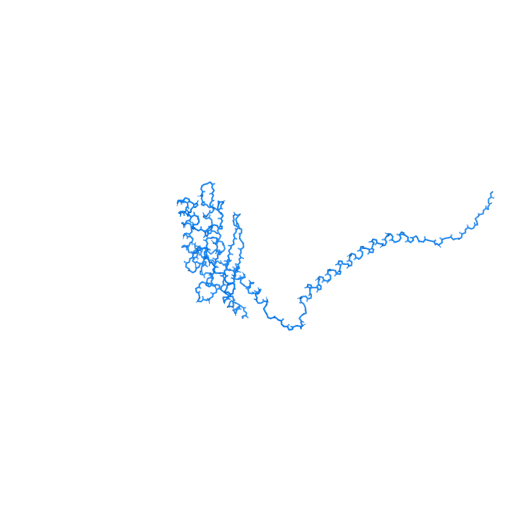 92 ? -4.621 -16.923 -6.461 1.00 94.12 92 TYR A N 1
ATOM 751 C CA . TYR A 1 92 ? -3.958 -15.785 -7.100 1.00 94.12 92 TYR A CA 1
ATOM 752 C C . TYR A 1 92 ? -4.842 -14.545 -6.962 1.00 94.12 92 TYR A C 1
ATOM 754 O O . TYR A 1 92 ? -5.995 -14.555 -7.389 1.00 94.12 92 TYR A O 1
ATOM 762 N N . VAL A 1 93 ? -4.303 -13.495 -6.342 1.00 95.31 93 VAL A N 1
ATOM 763 C CA . VAL A 1 93 ? -5.026 -12.253 -6.028 1.00 95.31 93 VAL A CA 1
ATOM 764 C C . VAL A 1 93 ? -4.201 -11.058 -6.492 1.00 95.31 93 VAL A C 1
ATOM 766 O O . VAL A 1 93 ? -2.974 -11.068 -6.358 1.00 95.31 93 VAL A O 1
ATOM 769 N N . GLU A 1 94 ? -4.851 -10.025 -7.031 1.00 95.38 94 GLU A N 1
ATOM 770 C CA . GLU A 1 94 ? -4.162 -8.803 -7.448 1.00 95.38 94 GLU A CA 1
ATOM 771 C C . GLU A 1 94 ? -3.473 -8.114 -6.259 1.00 95.38 94 GLU A C 1
ATOM 773 O O . GLU A 1 94 ? -4.029 -8.004 -5.164 1.00 95.38 94 GLU A O 1
ATOM 778 N N . VAL A 1 95 ? -2.267 -7.584 -6.476 1.00 95.44 95 VAL A N 1
ATOM 779 C CA . VAL A 1 95 ? -1.502 -6.863 -5.445 1.00 95.44 95 VAL A CA 1
ATOM 780 C C . VAL A 1 95 ? -2.325 -5.739 -4.807 1.00 95.44 95 VAL A C 1
ATOM 782 O O . VAL A 1 95 ? -2.265 -5.551 -3.592 1.00 95.44 95 VAL A O 1
ATOM 785 N N . ILE A 1 96 ? -3.101 -4.986 -5.593 1.00 94.94 96 ILE A N 1
ATOM 786 C CA . ILE A 1 96 ? -3.935 -3.900 -5.066 1.00 94.94 96 ILE A CA 1
ATOM 787 C C . ILE A 1 96 ? -5.039 -4.392 -4.124 1.00 94.94 96 ILE A C 1
ATOM 789 O O . ILE A 1 96 ? -5.325 -3.725 -3.128 1.00 94.94 96 ILE A O 1
ATOM 793 N N . ASP A 1 97 ? -5.612 -5.560 -4.393 1.00 95.50 97 ASP A N 1
ATOM 794 C CA . ASP A 1 97 ? -6.651 -6.162 -3.559 1.00 95.50 97 ASP A CA 1
ATOM 795 C C . ASP A 1 97 ? -6.053 -6.674 -2.250 1.00 95.50 97 ASP A C 1
ATOM 797 O O . ASP A 1 97 ? -6.620 -6.468 -1.181 1.00 95.50 97 ASP A O 1
ATOM 801 N N . VAL A 1 98 ? -4.844 -7.235 -2.299 1.00 96.19 98 VAL A N 1
ATOM 802 C CA . VAL A 1 98 ? -4.108 -7.632 -1.090 1.00 96.19 98 VAL A CA 1
ATOM 803 C C . VAL A 1 98 ? -3.764 -6.414 -0.228 1.00 96.19 98 VAL A C 1
ATOM 805 O O . VAL A 1 98 ? -3.935 -6.450 0.989 1.00 96.19 98 VAL A O 1
ATOM 808 N N . LEU A 1 99 ? -3.296 -5.323 -0.844 1.00 95.62 99 LEU A N 1
ATOM 809 C CA . LEU A 1 99 ? -2.942 -4.083 -0.141 1.00 95.62 99 LEU A CA 1
ATOM 810 C C . LEU A 1 99 ? -4.154 -3.334 0.425 1.00 95.62 99 LEU A C 1
ATOM 812 O O . LEU A 1 99 ? -4.018 -2.627 1.419 1.00 95.62 99 LEU A O 1
ATOM 816 N N . THR A 1 100 ? -5.318 -3.422 -0.219 1.00 95.56 100 THR A N 1
ATOM 817 C CA . THR A 1 100 ? -6.556 -2.820 0.301 1.00 95.56 100 THR A CA 1
ATOM 818 C C . THR A 1 100 ? -7.184 -3.708 1.372 1.00 95.56 100 THR A C 1
ATOM 820 O O . THR A 1 100 ? -7.528 -3.204 2.438 1.00 95.56 100 THR A O 1
ATOM 823 N N . GLY A 1 101 ? -7.246 -5.023 1.152 1.00 94.50 101 GLY A N 1
ATOM 824 C CA . GLY A 1 101 ? -7.747 -6.000 2.122 1.00 94.50 101 GLY A CA 1
ATOM 825 C C . GLY A 1 101 ? -6.903 -6.090 3.396 1.00 94.50 101 GLY A C 1
ATOM 826 O O . GLY A 1 101 ? -7.447 -6.331 4.470 1.00 94.50 101 GLY A O 1
ATOM 827 N N . SER A 1 102 ? -5.596 -5.796 3.343 1.00 95.06 102 SER A N 1
ATOM 828 C CA . SER A 1 102 ? -4.765 -5.705 4.558 1.00 95.06 102 SER A CA 1
ATOM 829 C C . SER A 1 102 ? -5.202 -4.590 5.517 1.00 95.06 102 SER A C 1
ATOM 831 O O . SER A 1 102 ? -4.759 -4.568 6.667 1.00 95.06 102 SER A O 1
ATOM 833 N N . LEU A 1 103 ? -6.065 -3.670 5.066 1.00 95.81 103 LEU A N 1
ATOM 834 C CA . LEU A 1 103 ? -6.606 -2.590 5.883 1.00 95.81 103 LEU A CA 1
ATOM 835 C C . LEU A 1 103 ? -7.897 -2.975 6.615 1.00 95.81 103 LEU A C 1
ATOM 837 O O . LEU A 1 103 ? -8.246 -2.299 7.583 1.00 95.81 103 LEU A O 1
ATOM 841 N N . ASP A 1 104 ? -8.595 -4.034 6.188 1.00 96.19 104 ASP A N 1
ATOM 842 C CA . ASP A 1 104 ? -9.889 -4.438 6.755 1.00 96.19 104 ASP A CA 1
ATOM 843 C C . ASP A 1 104 ? -9.876 -4.583 8.283 1.00 96.19 104 ASP A C 1
ATOM 845 O O . ASP A 1 104 ? -10.753 -4.001 8.927 1.00 96.19 104 ASP A O 1
ATOM 849 N N . PRO A 1 105 ? -8.865 -5.223 8.906 1.00 96.88 105 PRO A N 1
ATOM 850 C CA . PRO A 1 105 ? -8.842 -5.363 10.358 1.00 96.88 105 PRO A CA 1
ATOM 851 C C . PRO A 1 105 ? -8.833 -4.026 11.119 1.00 96.88 105 PRO A C 1
ATOM 853 O O . PRO A 1 105 ? -9.284 -3.975 12.260 1.00 96.88 105 PRO A O 1
ATOM 856 N N . TYR A 1 106 ? -8.365 -2.924 10.516 1.00 95.62 106 TYR A N 1
ATOM 857 C CA . TYR A 1 106 ? -8.425 -1.605 11.159 1.00 95.62 106 TYR A CA 1
ATOM 858 C C . TYR A 1 106 ? -9.828 -0.991 11.113 1.00 95.62 106 TYR A C 1
ATOM 860 O O . TYR A 1 106 ? -10.178 -0.215 12.000 1.00 95.62 106 TYR A O 1
ATOM 868 N N . PHE A 1 107 ? -10.649 -1.327 10.115 1.00 95.50 107 PHE A N 1
ATOM 869 C CA . PHE A 1 107 ? -12.060 -0.925 10.099 1.00 95.50 107 PHE A CA 1
ATOM 870 C C . PHE A 1 107 ? -12.882 -1.680 11.149 1.00 95.50 107 PHE A C 1
ATOM 872 O O . PHE A 1 107 ? -13.908 -1.167 11.589 1.00 95.50 107 PHE A O 1
ATOM 879 N N . ASP A 1 108 ? -12.416 -2.859 11.563 1.00 95.69 108 ASP A N 1
ATOM 880 C CA . ASP A 1 108 ? -13.085 -3.708 12.552 1.00 95.69 108 ASP A CA 1
ATOM 881 C C . ASP A 1 108 ? -12.523 -3.522 13.979 1.00 95.69 108 ASP A C 1
ATOM 883 O O . ASP A 1 108 ? -13.111 -3.989 14.958 1.00 95.69 108 ASP A O 1
ATOM 887 N N . LEU A 1 109 ? -11.387 -2.829 14.128 1.00 95.00 109 LEU A N 1
ATOM 888 C CA . LEU A 1 109 ? -10.772 -2.540 15.423 1.00 95.00 109 LEU A CA 1
ATOM 889 C C . LEU A 1 109 ? -11.564 -1.459 16.171 1.00 95.00 109 LEU A C 1
ATOM 891 O O . LEU A 1 109 ? -11.410 -0.271 15.902 1.00 95.00 109 LEU A O 1
ATOM 895 N N . GLU A 1 110 ? -12.370 -1.857 17.150 1.00 95.50 110 GLU A N 1
ATOM 896 C CA . GLU A 1 110 ? -13.109 -0.931 18.017 1.00 95.50 110 GLU A CA 1
ATOM 897 C C . GLU A 1 110 ? -12.190 -0.198 19.007 1.00 95.50 110 GLU A C 1
ATOM 899 O O . GLU A 1 110 ? -11.422 -0.824 19.736 1.00 95.50 110 GLU A O 1
ATOM 904 N N . VAL A 1 111 ? -12.295 1.136 19.069 1.00 91.94 111 VAL A N 1
ATOM 905 C CA . VAL A 1 111 ? -11.519 2.000 19.975 1.00 91.94 111 VAL A CA 1
ATOM 906 C C . VAL A 1 111 ? -12.444 2.964 20.727 1.00 91.94 111 VAL A C 1
ATOM 908 O O . VAL A 1 111 ? -12.541 4.169 20.436 1.00 91.94 111 VAL A O 1
ATOM 911 N N . GLY A 1 112 ? -13.086 2.447 21.772 1.00 88.88 112 GLY A N 1
ATOM 912 C CA . GLY A 1 112 ? -14.139 3.147 22.508 1.00 88.88 112 GLY A CA 1
ATOM 913 C C . GLY A 1 112 ? -15.474 3.014 21.778 1.00 88.88 112 GLY A C 1
ATOM 914 O O . GLY A 1 112 ? -15.943 1.902 21.588 1.00 88.88 112 GLY A O 1
ATOM 915 N N . ASP A 1 113 ? -16.069 4.137 21.369 1.00 92.19 113 ASP A N 1
ATOM 916 C CA . ASP A 1 113 ? -17.399 4.162 20.730 1.00 92.19 113 ASP A CA 1
ATOM 917 C C . ASP A 1 113 ? -17.355 4.148 19.187 1.00 92.19 113 ASP A C 1
ATOM 919 O O . ASP A 1 113 ? -18.384 4.341 18.539 1.00 92.19 113 ASP A O 1
ATOM 923 N N . LYS A 1 114 ? -16.164 4.028 18.592 1.00 92.94 114 LYS A N 1
ATOM 924 C CA . LYS A 1 114 ? -15.935 4.047 17.140 1.00 92.94 114 LYS A CA 1
ATOM 925 C C . LYS A 1 114 ? -14.832 3.068 16.769 1.00 92.94 114 LYS A C 1
ATOM 927 O O . LYS A 1 114 ? -13.899 2.894 17.559 1.00 92.94 114 LYS A O 1
ATOM 932 N N . ASN A 1 115 ? -14.847 2.577 15.532 1.00 93.25 115 ASN A N 1
ATOM 933 C CA . ASN A 1 115 ? -13.696 1.866 14.987 1.00 93.25 115 ASN A CA 1
ATOM 934 C C . ASN A 1 115 ? -12.482 2.794 14.791 1.00 93.25 115 ASN A C 1
ATOM 936 O O . ASN A 1 115 ? -12.591 4.027 14.754 1.00 93.25 115 ASN A O 1
ATOM 940 N N . PHE A 1 116 ? -11.302 2.187 14.682 1.00 95.19 116 PHE A N 1
ATOM 941 C CA . PHE A 1 116 ? -10.018 2.869 14.595 1.00 95.19 116 PHE A CA 1
ATOM 942 C C . PHE A 1 116 ? -9.981 3.853 13.422 1.00 95.19 116 PHE A C 1
ATOM 944 O O . PHE A 1 116 ? -9.577 5.004 13.601 1.00 95.19 116 PHE A O 1
ATOM 951 N N . VAL A 1 117 ? -10.439 3.434 12.240 1.00 94.25 117 VAL A N 1
ATOM 952 C CA . VAL A 1 117 ? -10.377 4.256 11.025 1.00 94.25 117 VAL A CA 1
ATOM 953 C C . VAL A 1 117 ? -11.295 5.475 11.122 1.00 94.25 117 VAL A C 1
ATOM 955 O O . VAL A 1 117 ? -10.876 6.577 10.786 1.00 94.25 117 VAL A O 1
ATOM 958 N N . GLU A 1 118 ? -12.505 5.337 11.661 1.00 93.75 118 GLU A N 1
ATOM 959 C CA . GLU A 1 118 ? -13.397 6.478 11.914 1.00 93.75 118 GLU A CA 1
ATOM 960 C C . GLU A 1 118 ? -12.836 7.472 12.936 1.00 93.75 118 GLU A C 1
ATOM 962 O O . GLU A 1 118 ? -13.201 8.653 12.939 1.00 93.75 118 GLU A O 1
ATOM 967 N N . LYS A 1 119 ? -12.003 6.985 13.858 1.00 93.50 119 LYS A N 1
ATOM 968 C CA . LYS A 1 119 ? -11.447 7.789 14.943 1.00 93.50 119 LYS A CA 1
ATOM 969 C C . LYS A 1 119 ? -10.170 8.517 14.543 1.00 93.50 119 LYS A C 1
ATOM 971 O O . LYS A 1 119 ? -10.004 9.672 14.936 1.00 93.50 119 LYS A O 1
ATOM 976 N N . PHE A 1 120 ? -9.284 7.852 13.808 1.00 92.25 120 PHE A N 1
ATOM 977 C CA . PHE A 1 120 ? -7.943 8.355 13.503 1.00 92.25 120 PHE A CA 1
ATOM 978 C C . PHE A 1 120 ? -7.678 8.567 12.016 1.00 92.25 120 PHE A C 1
ATOM 980 O O . PHE A 1 120 ? -6.836 9.394 11.695 1.00 92.25 120 PHE A O 1
ATOM 987 N N . GLY A 1 121 ? -8.391 7.874 11.129 1.00 91.75 121 GLY A N 1
ATOM 988 C CA . GLY A 1 121 ? -8.060 7.813 9.707 1.00 91.75 121 GLY A CA 1
ATOM 989 C C . GLY A 1 121 ? -6.983 6.771 9.387 1.00 91.75 121 GLY A C 1
ATOM 990 O O . GLY A 1 121 ? -6.348 6.190 10.271 1.00 91.75 121 GLY A O 1
ATOM 991 N N . LEU A 1 122 ? -6.798 6.506 8.091 1.00 90.88 122 LEU A N 1
ATOM 992 C CA . LEU A 1 122 ? -5.783 5.569 7.586 1.00 90.88 122 LEU A CA 1
ATOM 993 C C . LEU A 1 122 ? -4.376 6.181 7.531 1.00 90.88 122 LEU A C 1
ATOM 995 O O . LEU A 1 122 ? -3.386 5.456 7.523 1.00 90.88 122 LEU A O 1
ATOM 999 N N . ASP A 1 123 ? -4.271 7.506 7.476 1.00 84.50 123 ASP A N 1
ATOM 1000 C CA . ASP A 1 123 ? -3.011 8.250 7.406 1.00 84.50 123 ASP A CA 1
ATOM 1001 C C . ASP A 1 123 ? -2.147 8.063 8.659 1.00 84.50 123 ASP A C 1
ATOM 1003 O O . ASP A 1 123 ? -0.920 7.977 8.565 1.00 84.50 123 ASP A O 1
ATOM 1007 N N . VAL A 1 124 ? -2.794 7.896 9.813 1.00 89.12 124 VAL A N 1
ATOM 1008 C CA . VAL A 1 124 ? -2.130 7.729 11.111 1.00 89.12 124 VAL A CA 1
ATOM 1009 C C . VAL A 1 124 ? -1.563 6.314 11.307 1.00 89.12 124 VAL A C 1
ATOM 1011 O O . VAL A 1 124 ? -0.733 6.112 12.191 1.00 89.12 124 VAL A O 1
ATOM 1014 N N . LEU A 1 125 ? -1.927 5.330 10.471 1.00 89.88 125 LEU A N 1
ATOM 1015 C CA . LEU A 1 125 ? -1.430 3.947 10.593 1.00 89.88 125 LEU A CA 1
ATOM 1016 C C . LEU A 1 125 ? 0.103 3.867 10.599 1.00 89.88 125 LEU A C 1
ATOM 1018 O O . LEU A 1 125 ? 0.675 3.063 11.325 1.00 89.88 125 LEU A O 1
ATOM 1022 N N . SER A 1 126 ? 0.771 4.741 9.845 1.00 85.81 126 SER A N 1
ATOM 1023 C CA . SER A 1 126 ? 2.234 4.794 9.778 1.00 85.81 126 SER A CA 1
ATOM 1024 C C . SER A 1 126 ? 2.922 5.455 10.987 1.00 85.81 126 SER A C 1
ATOM 1026 O O . SER A 1 126 ? 4.150 5.397 11.100 1.00 85.81 126 SER A O 1
ATOM 1028 N N . GLU A 1 127 ? 2.161 6.054 11.910 1.00 85.25 127 GLU A N 1
ATOM 1029 C CA . GLU A 1 127 ? 2.643 6.840 13.055 1.00 85.25 127 GLU A CA 1
ATOM 1030 C C . GLU A 1 127 ? 2.535 6.066 14.383 1.00 85.25 127 GLU A C 1
ATOM 1032 O O . GLU A 1 127 ? 1.906 6.493 15.352 1.00 85.25 127 GLU A O 1
ATOM 1037 N N . HIS A 1 128 ? 3.177 4.900 14.452 1.00 80.88 128 HIS A N 1
ATOM 1038 C CA . HIS A 1 128 ? 3.037 3.962 15.575 1.00 80.88 128 HIS A CA 1
ATOM 1039 C C . HIS A 1 128 ? 3.351 4.580 16.945 1.00 80.88 128 HIS A C 1
ATOM 1041 O O . HIS A 1 128 ? 2.643 4.334 17.921 1.00 80.88 128 HIS A O 1
ATOM 1047 N N . GLU A 1 129 ? 4.411 5.387 17.029 1.00 82.44 129 GLU A N 1
ATOM 1048 C CA . GLU A 1 129 ? 4.814 6.030 18.285 1.00 82.44 129 GLU A CA 1
ATOM 1049 C C . GLU A 1 129 ? 3.751 7.012 18.786 1.00 82.44 129 GLU A C 1
ATOM 1051 O O . GLU A 1 129 ? 3.484 7.063 19.983 1.00 82.44 129 GLU A O 1
ATOM 1056 N N . PHE A 1 130 ? 3.099 7.739 17.874 1.00 85.75 130 PHE A N 1
ATOM 1057 C CA . PHE A 1 130 ? 2.004 8.644 18.213 1.00 85.75 130 PHE A CA 1
ATOM 1058 C C . PHE A 1 130 ? 0.780 7.876 18.724 1.00 85.75 130 PHE A C 1
ATOM 1060 O O . PHE A 1 130 ? 0.162 8.284 19.708 1.00 85.75 130 PHE A O 1
ATOM 1067 N N . LEU A 1 131 ? 0.445 6.745 18.095 1.00 89.06 131 LEU A N 1
ATOM 1068 C CA . LEU A 1 131 ? -0.706 5.925 18.481 1.00 89.06 131 LEU A CA 1
ATOM 1069 C C . LEU A 1 131 ? -0.571 5.323 19.881 1.00 89.06 131 LEU A C 1
ATOM 1071 O O . LEU A 1 131 ? -1.582 5.159 20.567 1.00 89.06 131 LEU A O 1
ATOM 1075 N N . ARG A 1 132 ? 0.657 5.059 20.338 1.00 90.00 132 ARG A N 1
ATOM 1076 C CA . ARG A 1 132 ? 0.918 4.524 21.681 1.00 90.00 132 ARG A CA 1
ATOM 1077 C C . ARG A 1 132 ? 0.355 5.403 22.796 1.00 90.00 132 ARG A C 1
ATOM 1079 O O . ARG A 1 132 ? -0.160 4.878 23.774 1.00 90.00 132 ARG A O 1
ATOM 1086 N N . ASP A 1 133 ? 0.407 6.721 22.630 1.00 89.94 133 ASP A N 1
ATOM 1087 C CA . ASP A 1 133 ? -0.095 7.675 23.625 1.00 89.94 133 ASP A CA 1
ATOM 1088 C C . ASP A 1 133 ? -1.600 7.975 23.466 1.00 89.94 133 ASP A C 1
ATOM 1090 O O . ASP A 1 133 ? -2.186 8.716 24.262 1.00 89.94 133 ASP A O 1
ATOM 1094 N N . LYS A 1 134 ? -2.237 7.461 22.404 1.00 90.56 134 LYS A N 1
ATOM 1095 C CA . LYS A 1 134 ? -3.647 7.726 22.055 1.00 90.56 134 LYS A CA 1
ATOM 1096 C C . LYS A 1 134 ? -4.570 6.542 22.286 1.00 90.56 134 LYS A C 1
ATOM 1098 O O . LYS A 1 134 ? -5.777 6.741 22.445 1.00 90.56 134 LYS A O 1
ATOM 1103 N N . LEU A 1 135 ? -4.016 5.342 22.264 1.00 92.88 135 LEU A N 1
ATOM 1104 C CA . LEU A 1 135 ? -4.729 4.097 22.482 1.00 92.88 135 LEU A CA 1
ATOM 1105 C C . LEU A 1 135 ? -4.565 3.640 23.932 1.00 92.88 135 LEU A C 1
ATOM 1107 O O . LEU A 1 135 ? -3.600 3.991 24.607 1.00 92.88 135 LEU A O 1
ATOM 1111 N N . SER A 1 136 ? -5.526 2.854 24.417 1.00 93.88 136 SER A N 1
ATOM 1112 C CA . SER A 1 136 ? -5.306 2.083 25.639 1.00 93.88 136 SER A CA 1
ATOM 1113 C C . SER A 1 136 ? -4.223 1.025 25.389 1.00 93.88 136 SER A C 1
ATOM 1115 O O . SER A 1 136 ? -3.979 0.653 24.241 1.00 93.88 136 SER A O 1
ATOM 1117 N N . ASP A 1 137 ? -3.596 0.499 26.444 1.00 94.88 137 ASP A N 1
ATOM 1118 C CA . ASP A 1 137 ? -2.605 -0.579 26.292 1.00 94.88 137 ASP A CA 1
ATOM 1119 C C . ASP A 1 137 ? -3.191 -1.801 25.558 1.00 94.88 137 ASP A C 1
ATOM 1121 O O . ASP A 1 137 ? -2.499 -2.449 24.771 1.00 94.88 137 ASP A O 1
ATOM 1125 N N . GLU A 1 138 ? -4.476 -2.101 25.782 1.00 94.88 138 GLU A N 1
ATOM 1126 C CA . GLU A 1 138 ? -5.185 -3.193 25.111 1.00 94.88 138 GLU A CA 1
ATOM 1127 C C . GLU A 1 138 ? -5.385 -2.904 23.616 1.00 94.88 138 GLU A C 1
ATOM 1129 O O . GLU A 1 138 ? -5.025 -3.729 22.776 1.00 94.88 138 GLU A O 1
ATOM 1134 N N . ASP A 1 139 ? -5.905 -1.724 23.269 1.00 94.62 139 ASP A N 1
ATOM 1135 C CA . ASP A 1 139 ? -6.165 -1.352 21.872 1.00 94.62 139 ASP A CA 1
ATOM 1136 C C . ASP A 1 139 ? -4.862 -1.194 21.083 1.00 94.62 139 ASP A C 1
ATOM 1138 O O . ASP A 1 139 ? -4.778 -1.601 19.925 1.00 94.62 139 ASP A O 1
ATOM 1142 N N . TYR A 1 140 ? -3.820 -0.650 21.718 1.00 94.94 140 TYR A N 1
ATOM 1143 C CA . TYR A 1 140 ? -2.493 -0.548 21.121 1.00 94.94 140 TYR A CA 1
ATOM 1144 C C . TYR A 1 140 ? -1.893 -1.930 20.857 1.00 94.94 140 TYR A C 1
ATOM 1146 O O . TYR A 1 140 ? -1.286 -2.149 19.810 1.00 94.94 140 TYR A O 1
ATOM 1154 N N . SER A 1 141 ? -2.094 -2.882 21.773 1.00 95.19 141 SER A N 1
ATOM 1155 C CA . SER A 1 141 ? -1.637 -4.261 21.577 1.00 95.19 141 SER A CA 1
ATOM 1156 C C . SER A 1 141 ? -2.319 -4.909 20.370 1.00 95.19 141 SER A C 1
ATOM 1158 O O . SER A 1 141 ? -1.624 -5.479 19.533 1.00 95.19 141 SER A O 1
ATOM 1160 N N . LYS A 1 142 ? -3.642 -4.745 20.219 1.00 96.12 142 LYS A N 1
ATOM 1161 C CA . LYS A 1 142 ? -4.393 -5.228 19.042 1.00 96.12 142 LYS A CA 1
ATOM 1162 C C . LYS A 1 142 ? -3.934 -4.553 17.748 1.00 96.12 142 LYS A C 1
ATOM 1164 O O . LYS A 1 142 ? -3.747 -5.215 16.735 1.00 96.12 142 LYS A O 1
ATOM 1169 N N . PHE A 1 143 ? -3.712 -3.238 17.778 1.00 94.62 143 PHE A N 1
ATOM 1170 C CA . PHE A 1 143 ? -3.182 -2.494 16.633 1.00 94.62 143 PHE A CA 1
ATOM 1171 C C . PHE A 1 143 ? -1.821 -3.045 16.172 1.00 94.62 143 PHE A C 1
ATOM 1173 O O . PHE A 1 143 ? -1.611 -3.271 14.978 1.00 94.62 143 PHE A O 1
ATOM 1180 N N . ILE A 1 144 ? -0.903 -3.284 17.114 1.00 94.00 144 ILE A N 1
ATOM 1181 C CA . ILE A 1 144 ? 0.422 -3.840 16.817 1.00 94.00 144 ILE A CA 1
ATOM 1182 C C . ILE A 1 144 ? 0.335 -5.288 16.330 1.00 94.00 144 ILE A C 1
ATOM 1184 O O . ILE A 1 144 ? 1.110 -5.660 15.452 1.00 94.00 144 ILE A O 1
ATOM 1188 N N . GLU A 1 145 ? -0.595 -6.085 16.854 1.00 95.69 145 GLU A N 1
ATOM 1189 C CA . GLU A 1 145 ? -0.858 -7.445 16.375 1.00 95.69 145 GLU A CA 1
ATOM 1190 C C . GLU A 1 145 ? -1.273 -7.436 14.900 1.00 95.69 145 GLU A C 1
ATOM 1192 O O . GLU A 1 145 ? -0.585 -8.046 14.087 1.00 95.69 145 GLU A O 1
ATOM 1197 N N . ILE A 1 146 ? -2.276 -6.632 14.523 1.00 95.75 146 ILE A N 1
ATOM 1198 C CA . ILE A 1 146 ? -2.715 -6.479 13.123 1.00 95.75 146 ILE A CA 1
ATOM 1199 C C . ILE A 1 146 ? -1.545 -6.074 12.213 1.00 95.75 146 ILE A C 1
ATOM 1201 O O . ILE A 1 146 ? -1.346 -6.648 11.140 1.00 95.75 146 ILE A O 1
ATOM 1205 N N . TYR A 1 147 ? -0.752 -5.082 12.632 1.00 94.00 147 TYR A N 1
ATOM 1206 C CA . TYR A 1 147 ? 0.414 -4.649 11.861 1.00 94.00 147 TYR A CA 1
ATOM 1207 C C . TYR A 1 147 ? 1.448 -5.773 11.705 1.00 94.00 147 TYR A C 1
ATOM 1209 O O . TYR A 1 147 ? 1.958 -6.008 10.608 1.00 94.00 147 TYR A O 1
ATOM 1217 N N . SER A 1 148 ? 1.761 -6.464 12.802 1.00 94.12 148 SER A N 1
ATOM 1218 C CA . SER A 1 148 ? 2.736 -7.554 12.835 1.00 94.12 148 SER A CA 1
ATOM 1219 C C . SER A 1 148 ? 2.284 -8.739 11.984 1.00 94.12 148 SER A C 1
ATOM 1221 O O . SER A 1 148 ? 3.109 -9.342 11.297 1.00 94.12 148 SER A O 1
ATOM 1223 N N . ASP A 1 149 ? 0.996 -9.066 11.986 1.00 95.69 149 ASP A N 1
ATOM 1224 C CA . ASP A 1 149 ? 0.435 -10.149 11.181 1.00 95.69 149 ASP A CA 1
ATOM 1225 C C . ASP A 1 149 ? 0.621 -9.879 9.691 1.00 95.69 149 ASP A C 1
ATOM 1227 O O . ASP A 1 149 ? 1.072 -10.758 8.951 1.00 95.69 149 ASP A O 1
ATOM 1231 N N . PHE A 1 150 ? 0.372 -8.643 9.248 1.00 95.31 150 PHE A N 1
ATOM 1232 C CA . PHE A 1 150 ? 0.624 -8.273 7.861 1.00 95.31 150 PHE A CA 1
ATOM 1233 C C . PHE A 1 150 ? 2.126 -8.233 7.526 1.00 95.31 150 PHE A C 1
ATOM 1235 O O . PHE A 1 150 ? 2.520 -8.781 6.493 1.00 95.31 150 PHE A O 1
ATOM 1242 N N . ASP A 1 151 ? 2.977 -7.679 8.402 1.00 94.50 151 ASP A N 1
ATOM 1243 C CA . ASP A 1 151 ? 4.441 -7.637 8.211 1.00 94.50 151 ASP A CA 1
ATOM 1244 C C . ASP A 1 151 ? 5.063 -9.039 8.068 1.00 94.50 151 ASP A C 1
ATOM 1246 O O . ASP A 1 151 ? 5.973 -9.273 7.267 1.00 94.50 151 ASP A O 1
ATOM 1250 N N . ASN A 1 152 ? 4.522 -10.012 8.800 1.00 94.50 152 ASN A N 1
ATOM 1251 C CA . ASN A 1 152 ? 4.981 -11.399 8.766 1.00 94.50 152 ASN A CA 1
ATOM 1252 C C . ASN A 1 152 ? 4.211 -12.280 7.767 1.00 94.50 152 ASN A C 1
ATOM 1254 O O . ASN A 1 152 ? 4.505 -13.474 7.639 1.00 94.50 152 ASN A O 1
ATOM 1258 N N . SER A 1 153 ? 3.243 -11.718 7.040 1.00 95.00 153 SER A N 1
ATOM 1259 C CA . SER A 1 153 ? 2.392 -12.478 6.128 1.00 95.00 153 SER A CA 1
ATOM 1260 C C . SER A 1 153 ? 3.147 -12.981 4.893 1.00 95.00 153 SER A C 1
ATOM 1262 O O . SER A 1 153 ? 4.082 -12.361 4.367 1.00 95.00 153 SER A O 1
ATOM 1264 N N . ARG A 1 154 ? 2.685 -14.118 4.356 1.00 94.50 154 ARG A N 1
ATOM 1265 C CA . ARG A 1 154 ? 3.131 -14.607 3.041 1.00 94.50 154 ARG A CA 1
ATOM 1266 C C . ARG A 1 154 ? 2.777 -13.613 1.933 1.00 94.50 154 ARG A C 1
ATOM 1268 O O . ARG A 1 154 ? 3.565 -13.443 1.007 1.00 94.50 154 ARG A O 1
ATOM 1275 N N . ALA A 1 155 ? 1.635 -12.945 2.068 1.00 94.31 155 ALA A N 1
ATOM 1276 C CA . ALA A 1 155 ? 1.162 -11.928 1.145 1.00 94.31 155 ALA A CA 1
ATOM 1277 C C . ALA A 1 155 ? 2.180 -10.788 0.987 1.00 94.31 155 ALA A C 1
ATOM 1279 O O . ALA A 1 155 ? 2.648 -10.544 -0.124 1.00 94.31 155 ALA A O 1
ATOM 1280 N N . LEU A 1 156 ? 2.631 -10.169 2.086 1.00 94.88 156 LEU A N 1
ATOM 1281 C CA . LEU A 1 156 ? 3.642 -9.109 2.020 1.00 94.88 156 LEU A CA 1
ATOM 1282 C C . LEU A 1 156 ? 4.964 -9.614 1.432 1.00 94.88 156 LEU A C 1
ATOM 1284 O O . LEU A 1 156 ? 5.604 -8.915 0.644 1.00 94.88 156 LEU A O 1
ATOM 1288 N N . ARG A 1 157 ? 5.383 -10.840 1.769 1.00 93.88 157 ARG A N 1
ATOM 1289 C CA . ARG A 1 157 ? 6.579 -11.434 1.157 1.00 93.88 157 ARG A CA 1
ATOM 1290 C C . ARG A 1 157 ? 6.456 -11.501 -0.365 1.00 93.88 157 ARG A C 1
ATOM 1292 O O . ARG A 1 157 ? 7.398 -11.094 -1.040 1.00 93.88 157 ARG A O 1
ATOM 1299 N N . ASN A 1 158 ? 5.317 -11.953 -0.876 1.00 94.31 158 ASN A N 1
ATOM 1300 C CA . ASN A 1 158 ? 5.083 -12.086 -2.309 1.00 94.31 158 ASN A CA 1
ATOM 1301 C C . ASN A 1 158 ? 4.955 -10.714 -2.995 1.00 94.31 158 ASN A C 1
ATOM 1303 O O . ASN A 1 158 ? 5.524 -10.528 -4.065 1.00 94.31 158 ASN A O 1
ATOM 1307 N N . ILE A 1 159 ? 4.347 -9.715 -2.338 1.00 94.19 159 ILE A N 1
ATOM 1308 C CA . ILE A 1 159 ? 4.370 -8.311 -2.798 1.00 94.19 159 ILE A CA 1
ATOM 1309 C C . ILE A 1 159 ? 5.812 -7.826 -2.979 1.00 94.19 159 ILE A C 1
ATOM 1311 O O . ILE A 1 159 ? 6.131 -7.191 -3.980 1.00 94.19 159 ILE A O 1
ATOM 1315 N N . ARG A 1 160 ? 6.712 -8.118 -2.031 1.00 90.94 160 ARG A N 1
ATOM 1316 C CA . ARG A 1 160 ? 8.127 -7.724 -2.152 1.00 90.94 160 ARG A CA 1
ATOM 1317 C C . ARG A 1 160 ? 8.832 -8.443 -3.294 1.00 90.94 160 ARG A C 1
ATOM 1319 O O . ARG A 1 160 ? 9.678 -7.840 -3.945 1.00 90.94 160 ARG A O 1
ATOM 1326 N N . GLU A 1 161 ? 8.568 -9.730 -3.493 1.00 90.00 161 GLU A N 1
ATOM 1327 C CA . GLU A 1 161 ? 9.147 -10.499 -4.603 1.00 90.00 161 GLU A CA 1
ATOM 1328 C C . GLU A 1 161 ? 8.710 -9.917 -5.949 1.00 90.00 161 GLU A C 1
ATOM 1330 O O . GLU A 1 161 ? 9.551 -9.667 -6.812 1.00 90.00 161 GLU A O 1
ATOM 1335 N N . GLU A 1 162 ? 7.432 -9.574 -6.069 1.00 90.19 162 GLU A N 1
ATOM 1336 C CA . GLU A 1 162 ? 6.880 -8.926 -7.252 1.00 90.19 162 GLU A CA 1
ATOM 1337 C C . GLU A 1 162 ? 7.431 -7.504 -7.443 1.00 90.19 162 GLU A C 1
ATOM 1339 O O . GLU A 1 162 ? 7.838 -7.121 -8.534 1.00 90.19 162 GLU A O 1
ATOM 1344 N N . LEU A 1 163 ? 7.586 -6.729 -6.369 1.00 88.19 163 LEU A N 1
ATOM 1345 C CA . LEU A 1 163 ? 8.214 -5.407 -6.425 1.00 88.19 163 LEU A CA 1
ATOM 1346 C C . LEU A 1 163 ? 9.688 -5.487 -6.863 1.00 88.19 163 LEU A C 1
ATOM 1348 O O . LEU A 1 163 ? 10.189 -4.616 -7.578 1.00 88.19 163 LEU A O 1
ATOM 1352 N N . ASN A 1 164 ? 10.389 -6.555 -6.469 1.00 84.69 164 ASN A N 1
ATOM 1353 C CA . ASN A 1 164 ? 11.758 -6.820 -6.903 1.00 84.69 164 ASN A CA 1
ATOM 1354 C C . ASN A 1 164 ? 11.858 -7.135 -8.403 1.00 84.69 164 ASN A C 1
ATOM 1356 O O . ASN A 1 164 ? 12.925 -6.874 -8.968 1.00 84.69 164 ASN A O 1
ATOM 1360 N N . SER A 1 165 ? 10.793 -7.655 -9.025 1.00 82.31 165 SER A N 1
ATOM 1361 C CA . SER A 1 165 ? 10.759 -8.019 -10.448 1.00 82.31 165 SER A CA 1
ATOM 1362 C C . SER A 1 165 ? 10.712 -6.797 -11.374 1.00 82.31 165 SER A C 1
ATOM 1364 O O . SER A 1 165 ? 11.197 -6.866 -12.500 1.00 82.31 165 SER A O 1
ATOM 1366 N N . ILE A 1 166 ? 10.232 -5.644 -10.882 1.00 81.88 166 ILE A N 1
ATOM 1367 C CA . ILE A 1 166 ? 10.156 -4.394 -11.661 1.00 81.88 166 ILE A CA 1
ATOM 1368 C C . ILE A 1 166 ? 11.540 -3.944 -12.143 1.00 81.88 166 ILE A C 1
ATOM 1370 O O . ILE A 1 166 ? 11.677 -3.379 -13.226 1.00 81.88 166 ILE A O 1
ATOM 1374 N N . CYS A 1 167 ? 12.578 -4.165 -11.336 1.00 77.88 167 CYS A N 1
ATOM 1375 C CA . CYS A 1 167 ? 13.924 -3.733 -11.668 1.00 77.88 167 CYS A CA 1
ATOM 1376 C C . CYS A 1 167 ? 14.983 -4.704 -11.146 1.00 77.88 167 CYS A C 1
ATOM 1378 O O . CYS A 1 167 ? 15.215 -4.813 -9.938 1.00 77.88 167 CYS A O 1
ATOM 1380 N N . GLU A 1 168 ? 15.705 -5.335 -12.069 1.00 70.38 168 GLU A N 1
ATOM 1381 C CA . GLU A 1 168 ? 16.828 -6.231 -11.788 1.00 70.38 168 GLU A CA 1
ATOM 1382 C C . GLU A 1 168 ? 18.120 -5.438 -11.507 1.00 70.38 168 GLU A C 1
ATOM 1384 O O . GLU A 1 168 ? 19.050 -5.324 -12.317 1.00 70.38 168 GLU A O 1
ATOM 1389 N N . MET A 1 169 ? 18.187 -4.824 -10.326 1.00 70.62 169 MET A N 1
ATOM 1390 C CA . MET A 1 169 ? 19.404 -4.181 -9.831 1.00 70.62 169 MET A CA 1
ATOM 1391 C C . MET A 1 169 ? 19.817 -4.746 -8.477 1.00 70.62 169 MET A C 1
ATOM 1393 O O . MET A 1 169 ? 19.056 -4.727 -7.515 1.00 70.62 169 MET A O 1
ATOM 1397 N N . ASN A 1 170 ? 21.087 -5.143 -8.371 1.00 62.41 170 ASN A N 1
ATOM 1398 C CA . ASN A 1 170 ? 21.721 -5.524 -7.107 1.00 62.41 170 ASN A CA 1
ATOM 1399 C C . ASN A 1 170 ? 22.127 -4.280 -6.293 1.00 62.41 170 ASN A C 1
ATOM 1401 O O . ASN A 1 170 ? 23.305 -4.061 -6.015 1.00 62.41 170 ASN A O 1
ATOM 1405 N N . LYS A 1 171 ? 21.149 -3.441 -5.933 1.00 62.69 171 LYS A N 1
ATOM 1406 C CA . LYS A 1 171 ? 21.301 -2.334 -4.977 1.00 62.69 171 LYS A CA 1
ATOM 1407 C C . LYS A 1 171 ? 20.269 -2.479 -3.859 1.00 62.69 171 LYS A C 1
ATOM 1409 O O . LYS A 1 171 ? 19.111 -2.815 -4.118 1.00 62.69 171 LYS A O 1
ATOM 1414 N N . ARG A 1 172 ? 20.709 -2.218 -2.624 1.00 63.28 172 ARG A N 1
ATOM 1415 C CA . ARG A 1 172 ? 19.823 -2.058 -1.464 1.00 63.28 172 ARG A CA 1
ATOM 1416 C C . ARG A 1 172 ? 18.935 -0.829 -1.705 1.00 63.28 172 ARG A C 1
ATOM 1418 O O . ARG A 1 172 ? 19.422 0.147 -2.268 1.00 63.28 172 ARG A O 1
ATOM 1425 N N . ASP A 1 173 ? 17.660 -0.910 -1.332 1.00 66.12 173 ASP A N 1
ATOM 1426 C CA . ASP A 1 173 ? 16.720 0.226 -1.314 1.00 66.12 173 ASP A CA 1
ATOM 1427 C C . ASP A 1 173 ? 16.497 0.906 -2.684 1.00 66.12 173 ASP A C 1
ATOM 1429 O O . ASP A 1 173 ? 16.296 2.114 -2.791 1.00 66.12 173 ASP A O 1
ATOM 1433 N N . ARG A 1 174 ? 16.528 0.119 -3.771 1.00 76.44 174 ARG A N 1
ATOM 1434 C CA . ARG A 1 174 ? 16.282 0.612 -5.143 1.00 76.44 174 ARG A CA 1
ATOM 1435 C C . ARG A 1 174 ? 14.825 1.013 -5.413 1.00 76.44 174 ARG A C 1
ATOM 1437 O O . ARG A 1 174 ? 14.551 1.682 -6.409 1.00 76.44 174 ARG A O 1
ATOM 1444 N N . PHE A 1 175 ? 13.920 0.588 -4.538 1.00 79.81 175 PHE A N 1
ATOM 1445 C CA . PHE A 1 175 ? 12.508 0.936 -4.535 1.00 79.81 175 PHE A CA 1
ATOM 1446 C C . PHE A 1 175 ? 12.026 1.160 -3.101 1.00 79.81 175 PHE A C 1
ATOM 1448 O O . PHE A 1 175 ? 12.577 0.612 -2.144 1.00 79.81 175 PHE A O 1
ATOM 1455 N N . SER A 1 176 ? 10.944 1.915 -2.974 1.00 87.06 176 SER A N 1
ATOM 1456 C CA . SER A 1 176 ? 10.149 2.024 -1.760 1.00 87.06 176 SER A CA 1
ATOM 1457 C C . SER A 1 176 ? 8.685 2.118 -2.165 1.00 87.06 176 SER A C 1
ATOM 1459 O O . SER A 1 176 ? 8.297 3.046 -2.877 1.00 87.06 176 SER A O 1
ATOM 1461 N N . LEU A 1 177 ? 7.873 1.159 -1.726 1.00 91.69 177 LEU A N 1
ATOM 1462 C CA . LEU A 1 177 ? 6.424 1.229 -1.887 1.00 91.69 177 LEU A CA 1
ATOM 1463 C C . LEU A 1 177 ? 5.830 1.750 -0.580 1.00 91.69 177 LEU A C 1
ATOM 1465 O O . LEU A 1 177 ? 5.870 1.071 0.440 1.00 91.69 177 LEU A O 1
ATOM 1469 N N . VAL A 1 178 ? 5.307 2.970 -0.599 1.00 92.19 178 VAL A N 1
ATOM 1470 C CA . VAL A 1 178 ? 4.677 3.595 0.563 1.00 92.19 178 VAL A CA 1
ATOM 1471 C C . VAL A 1 178 ? 3.178 3.324 0.526 1.00 92.19 178 VAL A C 1
ATOM 1473 O O . VAL A 1 178 ? 2.495 3.755 -0.405 1.00 92.19 178 VAL A O 1
ATOM 1476 N N . ILE A 1 179 ? 2.685 2.641 1.553 1.00 93.75 179 ILE A N 1
ATOM 1477 C CA . ILE A 1 179 ? 1.283 2.282 1.796 1.00 93.75 179 ILE A CA 1
ATOM 1478 C C . ILE A 1 179 ? 0.828 2.888 3.140 1.00 93.75 179 ILE A C 1
ATOM 1480 O O . ILE A 1 179 ? 1.676 3.381 3.887 1.00 93.75 179 ILE A O 1
ATOM 1484 N N . PRO A 1 180 ? -0.473 2.867 3.493 1.00 91.94 180 PRO A N 1
ATOM 1485 C CA . PRO A 1 180 ? -0.946 3.446 4.756 1.00 91.94 180 PRO A CA 1
ATOM 1486 C C . PRO A 1 180 ? -0.239 2.893 6.000 1.00 91.94 180 PRO A C 1
ATOM 1488 O O . PRO A 1 180 ? 0.151 3.656 6.877 1.00 91.94 180 PRO A O 1
ATOM 1491 N N . GLN A 1 181 ? -0.001 1.579 6.042 1.00 92.06 181 GLN A N 1
ATOM 1492 C CA . GLN A 1 181 ? 0.666 0.916 7.167 1.00 92.06 181 GLN A CA 1
ATOM 1493 C C . GLN A 1 181 ? 2.161 1.260 7.268 1.00 92.06 181 GLN A C 1
ATOM 1495 O O . GLN A 1 181 ? 2.734 1.158 8.343 1.00 92.06 181 GLN A O 1
ATOM 1500 N N . GLY A 1 182 ? 2.824 1.663 6.180 1.00 91.94 182 GLY A N 1
ATOM 1501 C CA . GLY A 1 182 ? 4.270 1.862 6.205 1.00 91.94 182 GLY A CA 1
ATOM 1502 C C . GLY A 1 182 ? 4.938 1.876 4.835 1.00 91.94 182 GLY A C 1
ATOM 1503 O O . GLY A 1 182 ? 4.315 2.055 3.792 1.00 91.94 182 GLY A O 1
ATOM 1504 N N . VAL A 1 183 ? 6.248 1.679 4.843 1.00 91.44 183 VAL A N 1
ATOM 1505 C CA . VAL A 1 183 ? 7.085 1.539 3.654 1.00 91.44 183 VAL A CA 1
ATOM 1506 C C . VAL A 1 183 ? 7.463 0.076 3.505 1.00 91.44 183 VAL A C 1
ATOM 1508 O O . VAL A 1 183 ? 8.090 -0.498 4.393 1.00 91.44 183 VAL A O 1
ATOM 1511 N N . VAL A 1 184 ? 7.099 -0.528 2.381 1.00 90.94 184 VAL A N 1
ATOM 1512 C CA . VAL A 1 184 ? 7.531 -1.878 2.028 1.00 90.94 184 VAL A CA 1
ATOM 1513 C C . VAL A 1 184 ? 8.968 -1.803 1.518 1.00 90.94 184 VAL A C 1
ATOM 1515 O O . VAL A 1 184 ? 9.241 -1.243 0.452 1.00 90.94 184 VAL A O 1
ATOM 1518 N N . GLU A 1 185 ? 9.882 -2.393 2.281 1.00 80.69 185 GLU A N 1
ATOM 1519 C CA . GLU A 1 185 ? 11.300 -2.519 1.954 1.00 80.69 185 GLU A CA 1
ATOM 1520 C C . GLU A 1 185 ? 11.723 -3.996 1.921 1.00 80.69 185 GLU A C 1
ATOM 1522 O O . GLU A 1 185 ? 10.982 -4.898 2.317 1.00 80.69 185 GLU A O 1
ATOM 1527 N N . ALA A 1 186 ? 12.964 -4.268 1.499 1.00 72.44 186 ALA A N 1
ATOM 1528 C CA . ALA A 1 186 ? 13.514 -5.627 1.454 1.00 72.44 186 ALA A CA 1
ATOM 1529 C C . ALA A 1 186 ? 13.423 -6.368 2.807 1.00 72.44 186 ALA A C 1
ATOM 1531 O O . ALA A 1 186 ? 13.309 -7.591 2.838 1.00 72.44 186 ALA A O 1
ATOM 1532 N N . GLY A 1 187 ? 13.464 -5.627 3.920 1.00 75.25 187 GLY A N 1
ATOM 1533 C CA . GLY A 1 187 ? 13.399 -6.162 5.281 1.00 75.25 187 GLY A CA 1
ATOM 1534 C C . GLY A 1 187 ? 11.998 -6.280 5.892 1.00 75.25 187 GLY A C 1
ATOM 1535 O O . GLY A 1 187 ? 11.935 -6.6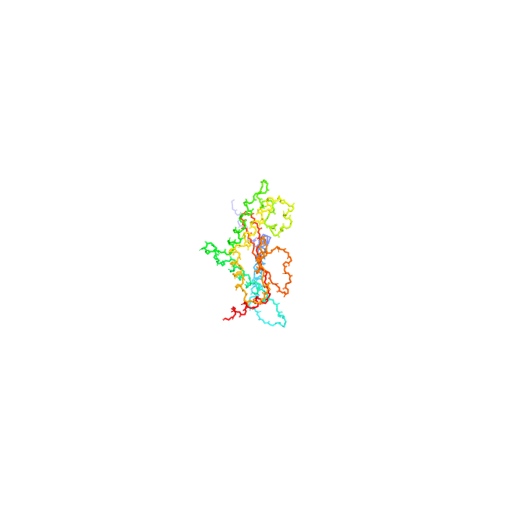09 7.070 1.00 75.25 187 GLY A O 1
ATOM 1536 N N . GLY A 1 188 ? 10.920 -5.999 5.148 1.00 85.94 188 GLY A N 1
ATOM 1537 C CA . GLY A 1 188 ? 9.546 -5.930 5.678 1.00 85.94 188 GLY A CA 1
ATOM 1538 C C . GLY A 1 188 ? 8.980 -4.511 5.648 1.00 85.94 188 GLY A C 1
ATOM 1539 O O . GLY A 1 188 ? 9.480 -3.660 4.909 1.00 85.94 188 GLY A O 1
ATOM 1540 N N . LEU A 1 189 ? 7.945 -4.264 6.444 1.00 89.75 189 LEU A N 1
ATOM 1541 C CA . LEU A 1 189 ? 7.356 -2.945 6.632 1.00 89.75 189 LEU A CA 1
ATOM 1542 C C . LEU A 1 189 ? 8.185 -2.107 7.603 1.00 89.75 189 LEU A C 1
ATOM 1544 O O . LEU A 1 189 ? 8.572 -2.542 8.693 1.00 89.75 189 LEU A O 1
ATOM 1548 N N . LYS A 1 190 ? 8.451 -0.868 7.202 1.00 86.06 190 LYS A N 1
ATOM 1549 C CA . LYS A 1 190 ? 9.071 0.158 8.037 1.00 86.06 190 LYS A CA 1
ATOM 1550 C C . LYS A 1 190 ? 8.101 1.308 8.282 1.00 86.06 190 LYS A C 1
ATOM 1552 O O . LYS A 1 190 ? 7.311 1.626 7.393 1.00 86.06 190 LYS A O 1
ATOM 1557 N N . PRO A 1 191 ? 8.187 1.985 9.438 1.00 80.69 191 PRO A N 1
ATOM 1558 C CA . PRO A 1 191 ? 7.500 3.254 9.633 1.00 80.69 191 PRO A CA 1
ATOM 1559 C C . PRO A 1 191 ? 7.861 4.251 8.528 1.00 80.69 191 PRO A C 1
ATOM 1561 O O . PRO A 1 191 ? 8.960 4.205 7.967 1.00 80.69 191 PRO A O 1
ATOM 1564 N N . VAL A 1 192 ? 6.968 5.199 8.244 1.00 74.75 192 VAL A N 1
ATOM 1565 C CA . VAL A 1 192 ? 7.207 6.260 7.251 1.00 74.75 192 VAL A CA 1
ATOM 1566 C C . VAL A 1 192 ? 8.129 7.329 7.858 1.00 74.75 192 VAL A C 1
ATOM 1568 O O . VAL A 1 192 ? 7.772 8.491 8.010 1.00 74.75 192 VAL A O 1
ATOM 1571 N N . SER A 1 193 ? 9.352 6.952 8.234 1.00 63.12 193 SER A N 1
ATOM 1572 C CA . SER A 1 193 ? 10.376 7.885 8.705 1.00 63.12 193 SER A CA 1
ATOM 1573 C C . SER A 1 193 ? 11.398 8.127 7.598 1.00 63.12 193 SER A C 1
ATOM 1575 O O . SER A 1 193 ? 12.182 7.243 7.267 1.00 63.12 193 SER A O 1
ATOM 1577 N N . GLY A 1 194 ? 11.409 9.336 7.031 1.00 56.84 194 GLY A N 1
ATOM 1578 C CA . GLY A 1 194 ? 12.521 9.796 6.192 1.00 56.84 194 GLY A CA 1
ATOM 1579 C C . GLY A 1 194 ? 12.686 9.082 4.849 1.00 56.84 194 GLY A C 1
ATOM 1580 O O . GLY A 1 194 ? 13.817 8.938 4.394 1.00 56.84 194 GLY A O 1
ATOM 1581 N N . VAL A 1 195 ? 11.587 8.670 4.205 1.00 61.34 195 VAL A N 1
ATOM 1582 C CA . VAL A 1 195 ? 11.633 8.124 2.837 1.00 61.34 195 VAL A CA 1
ATOM 1583 C C . VAL A 1 195 ? 12.433 9.074 1.943 1.00 61.34 195 VAL A C 1
ATOM 1585 O O . VAL A 1 195 ? 12.138 10.270 1.897 1.00 61.34 195 VAL A O 1
ATOM 1588 N N . TYR A 1 196 ? 13.483 8.558 1.305 1.00 60.09 196 TYR A N 1
ATOM 1589 C CA . TYR A 1 196 ? 14.466 9.339 0.558 1.00 60.09 196 TYR A CA 1
ATOM 1590 C C . TYR A 1 196 ? 13.793 10.134 -0.576 1.00 60.09 196 TYR A C 1
ATOM 1592 O O . TYR A 1 196 ? 13.236 9.556 -1.502 1.00 60.09 196 TYR A O 1
ATOM 1600 N N . LYS A 1 197 ? 13.849 11.472 -0.510 1.00 60.97 197 LYS A N 1
ATOM 1601 C CA . LYS A 1 197 ? 13.245 12.400 -1.490 1.00 60.97 197 LYS A CA 1
ATOM 1602 C C . LYS A 1 197 ? 14.298 13.258 -2.187 1.00 60.97 197 LYS A C 1
ATOM 1604 O O . LYS A 1 197 ? 14.183 14.481 -2.213 1.00 60.97 197 LYS A O 1
ATOM 1609 N N . ASN A 1 198 ? 15.370 12.644 -2.681 1.00 67.69 198 ASN A N 1
ATOM 1610 C CA . ASN A 1 198 ? 16.271 13.365 -3.574 1.00 67.69 198 ASN A CA 1
ATOM 1611 C C . ASN A 1 198 ? 15.834 13.108 -5.028 1.00 67.69 198 ASN A C 1
ATOM 1613 O O . ASN A 1 198 ? 16.096 12.004 -5.511 1.00 67.69 198 ASN A O 1
ATOM 1617 N N . PRO A 1 199 ? 15.183 14.070 -5.714 1.00 62.00 199 PRO A N 1
ATOM 1618 C CA . PRO A 1 199 ? 14.688 13.876 -7.080 1.00 62.00 199 PRO A CA 1
ATOM 1619 C C . PRO A 1 199 ? 15.813 13.597 -8.090 1.00 62.00 199 PRO A C 1
ATOM 1621 O O . PRO A 1 199 ? 15.604 12.890 -9.073 1.00 62.00 199 PRO A O 1
ATOM 1624 N N . ASP A 1 200 ? 17.040 14.048 -7.807 1.00 70.25 200 ASP A N 1
ATOM 1625 C CA . ASP A 1 200 ? 18.207 13.753 -8.650 1.00 70.25 200 ASP A CA 1
ATOM 1626 C C . ASP A 1 200 ? 18.520 12.245 -8.687 1.00 70.25 200 ASP A C 1
ATOM 1628 O O . ASP A 1 200 ? 19.138 11.732 -9.623 1.00 70.25 200 ASP A O 1
ATOM 1632 N N . VAL A 1 201 ? 18.084 11.517 -7.656 1.00 74.88 201 VAL A N 1
ATOM 1633 C CA . VAL A 1 201 ? 18.409 10.108 -7.419 1.00 74.88 201 VAL A CA 1
ATOM 1634 C C . VAL A 1 201 ? 17.182 9.204 -7.566 1.00 74.88 201 VAL A C 1
ATOM 1636 O O . VAL A 1 201 ? 17.325 8.049 -7.975 1.00 74.88 201 VAL A O 1
ATOM 1639 N N . PHE A 1 202 ? 15.988 9.719 -7.271 1.00 79.06 202 PHE A N 1
ATOM 1640 C CA . PHE A 1 202 ? 14.741 8.961 -7.239 1.00 79.06 202 PHE A CA 1
ATOM 1641 C C . PHE A 1 202 ? 13.614 9.656 -8.004 1.00 79.06 202 PHE A C 1
ATOM 1643 O O . PHE A 1 202 ? 13.474 10.873 -7.947 1.00 79.06 202 PHE A O 1
ATOM 1650 N N . THR A 1 203 ? 12.745 8.858 -8.619 1.00 81.56 203 THR A N 1
ATOM 1651 C CA . THR A 1 203 ? 11.470 9.290 -9.202 1.00 81.56 203 THR A CA 1
ATOM 1652 C C . THR A 1 203 ? 10.321 8.701 -8.384 1.00 81.56 203 THR A C 1
ATOM 1654 O O . THR A 1 203 ? 10.405 7.563 -7.918 1.00 81.56 203 THR A O 1
ATOM 1657 N N . GLU A 1 204 ? 9.243 9.466 -8.206 1.00 86.00 204 GLU A N 1
ATOM 1658 C CA . GLU A 1 204 ? 8.045 9.073 -7.452 1.00 86.00 204 GLU A CA 1
ATOM 1659 C C . GLU A 1 204 ? 6.808 9.071 -8.361 1.00 86.00 204 GLU A C 1
ATOM 1661 O O . GLU A 1 204 ? 6.623 9.957 -9.191 1.00 86.00 204 GLU A O 1
ATOM 1666 N N . THR A 1 205 ? 5.940 8.079 -8.183 1.00 87.50 205 THR A N 1
ATOM 1667 C CA . THR A 1 205 ? 4.596 8.031 -8.767 1.00 87.50 205 THR A CA 1
ATOM 1668 C C . THR A 1 205 ? 3.599 7.558 -7.714 1.00 87.50 205 THR A C 1
ATOM 1670 O O . THR A 1 205 ? 3.985 6.993 -6.687 1.00 87.50 205 THR A O 1
ATOM 1673 N N . PHE A 1 206 ? 2.308 7.796 -7.933 1.00 90.06 206 PHE A N 1
ATOM 1674 C CA . PHE A 1 206 ? 1.275 7.444 -6.966 1.00 90.06 206 PHE A CA 1
ATOM 1675 C C . PHE A 1 206 ? -0.051 7.054 -7.616 1.00 90.06 206 PHE A C 1
ATOM 1677 O O . PHE A 1 206 ? -0.357 7.443 -8.742 1.00 90.06 206 PHE A O 1
ATOM 1684 N N . LYS A 1 207 ? -0.852 6.296 -6.863 1.00 90.44 207 LYS A N 1
ATOM 1685 C CA . LYS A 1 207 ? -2.246 5.969 -7.165 1.00 90.44 207 LYS A CA 1
ATOM 1686 C C . LYS A 1 207 ? -3.098 6.355 -5.962 1.00 90.44 207 LYS A C 1
ATOM 1688 O O . LYS A 1 207 ? -2.826 5.906 -4.849 1.00 90.44 207 LYS A O 1
ATOM 1693 N N . ASN A 1 208 ? -4.109 7.187 -6.200 1.00 92.25 208 ASN A N 1
ATOM 1694 C CA . ASN A 1 208 ? -5.152 7.460 -5.215 1.00 92.25 208 ASN A CA 1
ATOM 1695 C C . ASN A 1 208 ? -6.148 6.298 -5.218 1.00 92.25 208 ASN A C 1
ATOM 1697 O O . ASN A 1 208 ? -6.504 5.793 -6.286 1.00 92.25 208 ASN A O 1
ATOM 1701 N N . ILE A 1 209 ? -6.569 5.880 -4.032 1.00 91.12 209 ILE A N 1
ATOM 1702 C CA . ILE A 1 209 ? -7.505 4.783 -3.810 1.00 91.12 209 ILE A CA 1
ATOM 1703 C C . ILE A 1 209 ? -8.589 5.283 -2.864 1.00 91.12 209 ILE A C 1
ATOM 1705 O O . ILE A 1 209 ? -8.286 5.875 -1.831 1.00 91.12 209 ILE A O 1
ATOM 1709 N N . GLU A 1 210 ? -9.838 5.019 -3.227 1.00 91.94 210 GLU A N 1
ATOM 1710 C CA . GLU A 1 210 ? -10.984 5.140 -2.335 1.00 91.94 210 GLU A CA 1
ATOM 1711 C C . GLU A 1 210 ? -11.400 3.728 -1.918 1.00 91.94 210 GLU A C 1
ATOM 1713 O O . GLU A 1 210 ? -11.681 2.879 -2.765 1.00 91.94 210 GLU A O 1
ATOM 1718 N N . TYR A 1 211 ? -11.411 3.464 -0.615 1.00 91.31 211 TYR A N 1
ATOM 1719 C CA . TYR A 1 211 ? -11.747 2.161 -0.058 1.00 91.31 211 TYR A CA 1
ATOM 1720 C C . TYR A 1 211 ? -12.627 2.328 1.174 1.00 91.31 211 TYR A C 1
ATOM 1722 O O . TYR A 1 211 ? -12.266 3.037 2.113 1.00 91.31 211 TYR A O 1
ATOM 1730 N N . ARG A 1 212 ? -13.811 1.702 1.154 1.00 90.69 212 ARG A N 1
ATOM 1731 C CA . ARG A 1 212 ? -14.820 1.784 2.230 1.00 90.69 212 ARG A CA 1
ATOM 1732 C C . ARG A 1 212 ? -15.102 3.230 2.693 1.00 90.69 212 ARG A C 1
ATOM 1734 O O . ARG A 1 212 ? -15.323 3.482 3.873 1.00 90.69 212 ARG A O 1
ATOM 1741 N N . GLY A 1 213 ? -15.105 4.182 1.755 1.00 87.56 213 GLY A N 1
ATOM 1742 C CA . GLY A 1 213 ? -15.363 5.604 2.019 1.00 87.56 213 GLY A CA 1
ATOM 1743 C C . GLY A 1 213 ? -14.182 6.381 2.614 1.00 87.56 213 GLY A C 1
ATOM 1744 O O . GLY A 1 213 ? -14.381 7.495 3.094 1.00 87.56 213 GLY A O 1
ATOM 1745 N N . GLN A 1 214 ? -12.975 5.810 2.609 1.00 87.75 214 GLN A N 1
ATOM 1746 C CA . GLN A 1 214 ? -11.733 6.477 2.998 1.00 87.75 214 GLN A CA 1
ATOM 1747 C C . GLN A 1 214 ? -10.792 6.595 1.803 1.00 87.75 214 GLN A C 1
ATOM 1749 O O . GLN A 1 214 ? -10.639 5.654 1.025 1.00 87.75 214 GLN A O 1
ATOM 1754 N N . GLU A 1 215 ? -10.135 7.743 1.677 1.00 90.19 215 GLU A N 1
ATOM 1755 C CA . GLU A 1 215 ? -9.151 7.992 0.627 1.00 90.19 215 GLU A CA 1
ATOM 1756 C C . GLU A 1 215 ? -7.731 7.805 1.158 1.00 90.19 215 GLU A C 1
ATOM 1758 O O . GLU A 1 215 ? -7.373 8.297 2.229 1.00 90.19 215 GLU A O 1
ATOM 1763 N N . PHE A 1 216 ? -6.888 7.139 0.377 1.00 89.50 216 PHE A N 1
ATOM 1764 C CA . PHE A 1 216 ? -5.457 7.069 0.642 1.00 89.50 216 PHE A CA 1
ATOM 1765 C C . PHE A 1 216 ? -4.656 6.982 -0.656 1.00 89.50 216 PHE A C 1
ATOM 1767 O O . PHE A 1 216 ? -5.194 6.846 -1.755 1.00 89.50 216 PHE A O 1
ATOM 1774 N N . LYS A 1 217 ? -3.331 7.080 -0.532 1.00 90.75 217 LYS A N 1
ATOM 1775 C CA . LYS A 1 217 ? -2.404 6.977 -1.660 1.00 90.75 217 LYS A CA 1
ATOM 1776 C C . LYS A 1 217 ? -1.422 5.838 -1.455 1.00 90.75 217 LYS A C 1
ATOM 1778 O O . LYS A 1 217 ? -0.820 5.722 -0.389 1.00 90.75 217 LYS A O 1
ATOM 1783 N N . ILE A 1 218 ? -1.202 5.070 -2.513 1.00 92.19 218 ILE A N 1
ATOM 1784 C CA . ILE A 1 218 ? -0.044 4.186 -2.628 1.00 92.19 218 ILE A CA 1
ATOM 1785 C C . ILE A 1 218 ? 0.979 4.900 -3.495 1.00 92.19 218 ILE A C 1
ATOM 1787 O O . ILE A 1 218 ? 0.634 5.428 -4.554 1.00 92.19 218 ILE A O 1
ATOM 1791 N N . ARG A 1 219 ? 2.231 4.941 -3.044 1.00 91.06 219 ARG A N 1
ATOM 1792 C CA . ARG A 1 219 ? 3.316 5.620 -3.755 1.00 91.06 219 ARG A CA 1
ATOM 1793 C C . ARG A 1 219 ? 4.435 4.649 -4.053 1.00 91.06 219 ARG A C 1
ATOM 1795 O O . ARG A 1 219 ? 4.859 3.931 -3.156 1.00 91.06 219 ARG A O 1
ATOM 1802 N N . LEU A 1 220 ? 4.942 4.676 -5.274 1.00 89.69 220 LEU A N 1
ATOM 1803 C CA . LEU A 1 220 ? 6.158 3.973 -5.643 1.00 89.69 220 LEU A CA 1
ATOM 1804 C C . LEU A 1 220 ? 7.263 4.999 -5.855 1.00 89.69 220 LEU A C 1
ATOM 1806 O O . LEU A 1 220 ? 7.127 5.913 -6.666 1.00 89.69 220 LEU A O 1
ATOM 1810 N N . ILE A 1 221 ? 8.354 4.835 -5.120 1.00 87.62 221 ILE A N 1
ATOM 1811 C CA . ILE A 1 221 ? 9.573 5.627 -5.255 1.00 87.62 221 ILE A CA 1
ATOM 1812 C C . ILE A 1 221 ? 10.649 4.685 -5.768 1.00 87.62 221 ILE A C 1
ATOM 1814 O O . ILE A 1 221 ? 10.831 3.601 -5.218 1.00 87.62 221 ILE A O 1
ATOM 1818 N N . MET A 1 222 ? 11.340 5.069 -6.835 1.00 83.88 222 MET A N 1
ATOM 1819 C CA . MET A 1 222 ? 12.290 4.200 -7.520 1.00 83.88 222 MET A CA 1
ATOM 1820 C C . MET A 1 222 ? 13.561 4.950 -7.895 1.00 83.88 222 MET A C 1
ATOM 1822 O O . MET A 1 222 ? 13.522 6.122 -8.257 1.00 83.88 222 MET A O 1
ATOM 1826 N N . TYR A 1 223 ? 14.699 4.263 -7.821 1.00 84.25 223 TYR A N 1
ATOM 1827 C CA . TYR A 1 223 ? 15.993 4.809 -8.222 1.00 84.25 223 TYR A CA 1
ATOM 1828 C C . TYR A 1 223 ? 16.006 5.133 -9.724 1.00 84.25 223 TYR A C 1
ATOM 1830 O O . TYR A 1 223 ? 15.624 4.296 -10.542 1.00 84.25 223 TYR A O 1
ATOM 1838 N N . ASN A 1 224 ? 16.515 6.302 -10.116 1.00 80.81 224 ASN A N 1
ATOM 1839 C CA . ASN A 1 224 ? 16.482 6.761 -11.513 1.00 80.81 224 ASN A CA 1
ATOM 1840 C C . ASN A 1 224 ? 17.222 5.813 -12.481 1.00 80.81 224 ASN A C 1
ATOM 1842 O O . ASN A 1 224 ? 16.854 5.694 -13.648 1.00 80.81 224 ASN A O 1
ATOM 1846 N N . GLU A 1 225 ? 18.244 5.087 -12.013 1.00 81.75 225 GLU A N 1
ATOM 1847 C CA . GLU A 1 225 ? 18.923 4.066 -12.831 1.00 81.75 225 GLU A CA 1
ATOM 1848 C C . GLU A 1 225 ? 18.025 2.867 -13.177 1.00 81.75 225 GLU A C 1
ATOM 1850 O O . GLU A 1 225 ? 18.214 2.277 -14.239 1.00 81.75 225 GLU A O 1
ATOM 1855 N N . CYS A 1 226 ? 17.039 2.517 -12.339 1.00 80.75 226 CYS A N 1
ATOM 1856 C CA . CYS A 1 226 ? 16.070 1.470 -12.682 1.00 80.75 226 CYS A CA 1
ATOM 1857 C C . CYS A 1 226 ? 15.242 1.876 -13.897 1.00 80.75 226 CYS A C 1
ATOM 1859 O O . CYS A 1 226 ? 15.089 1.083 -14.819 1.00 80.75 226 CYS A O 1
ATOM 1861 N N . ILE A 1 227 ? 14.764 3.124 -13.930 1.00 78.94 227 ILE A N 1
ATOM 1862 C CA . ILE A 1 227 ? 13.975 3.649 -15.055 1.00 78.94 227 ILE A CA 1
ATOM 1863 C C . ILE A 1 227 ? 14.793 3.588 -16.345 1.00 78.94 227 ILE A C 1
ATOM 1865 O O . ILE A 1 227 ? 14.308 3.108 -17.367 1.00 78.94 227 ILE A O 1
ATOM 1869 N N . LYS A 1 228 ? 16.064 4.005 -16.281 1.00 80.44 228 LYS A N 1
ATOM 1870 C CA . LYS A 1 228 ? 16.980 3.943 -17.429 1.00 80.44 228 LYS A CA 1
ATOM 1871 C C . LYS A 1 228 ? 17.138 2.517 -17.958 1.00 80.44 228 LYS A C 1
ATOM 1873 O O . LYS A 1 228 ? 17.022 2.310 -19.159 1.00 80.44 228 LYS A O 1
ATOM 1878 N N . LYS A 1 229 ? 17.335 1.535 -17.073 1.00 78.19 229 LYS A N 1
ATOM 1879 C CA . LYS A 1 229 ? 17.453 0.123 -17.467 1.00 78.19 229 LYS A CA 1
ATOM 1880 C C . LYS A 1 229 ? 16.180 -0.435 -18.095 1.00 78.19 229 LYS A C 1
ATOM 1882 O O . LYS A 1 229 ? 16.267 -1.148 -19.084 1.00 78.19 229 LYS A O 1
ATOM 1887 N N . ILE A 1 230 ? 15.015 -0.128 -17.528 1.00 75.38 230 ILE A N 1
ATOM 1888 C CA . ILE A 1 230 ? 13.726 -0.571 -18.077 1.00 75.38 230 ILE A CA 1
ATOM 1889 C C . ILE A 1 230 ? 13.570 -0.048 -19.512 1.00 75.38 230 ILE A C 1
ATOM 1891 O O . ILE A 1 230 ? 13.276 -0.816 -20.425 1.00 75.38 230 ILE A O 1
ATOM 1895 N N . LYS A 1 231 ? 13.873 1.237 -19.729 1.00 73.00 231 LYS A N 1
ATOM 1896 C CA . LYS A 1 231 ? 13.844 1.863 -21.056 1.00 73.00 231 LYS A CA 1
ATOM 1897 C C . LYS A 1 231 ? 14.797 1.193 -22.050 1.00 73.00 231 LYS A C 1
ATOM 1899 O O . LYS A 1 231 ? 14.443 1.024 -23.210 1.00 73.00 231 LYS A O 1
ATOM 1904 N N . GLU A 1 232 ? 15.996 0.804 -21.617 1.00 71.50 232 GLU A N 1
ATOM 1905 C CA . GLU A 1 232 ? 16.957 0.094 -22.472 1.00 71.50 232 GLU A CA 1
ATOM 1906 C C . GLU A 1 232 ? 16.449 -1.279 -22.934 1.00 71.50 232 GLU A C 1
ATOM 1908 O O . GLU A 1 232 ? 16.832 -1.714 -24.014 1.00 71.50 232 GLU A O 1
ATOM 1913 N N . VAL A 1 233 ? 15.598 -1.955 -22.153 1.00 64.44 233 VAL A N 1
ATOM 1914 C CA . VAL A 1 233 ? 15.054 -3.280 -22.498 1.00 64.44 233 VAL A CA 1
ATOM 1915 C C . VAL A 1 233 ? 13.842 -3.183 -23.428 1.00 64.44 233 VAL A C 1
ATOM 1917 O O . VAL A 1 233 ? 13.713 -4.016 -24.315 1.00 64.44 233 VAL A O 1
ATOM 1920 N N . GLU A 1 234 ? 12.969 -2.185 -23.264 1.00 58.69 234 GLU A N 1
ATOM 1921 C CA . GLU A 1 234 ? 11.727 -2.075 -24.057 1.00 58.69 234 GLU A CA 1
ATOM 1922 C C . GLU A 1 234 ? 11.903 -1.428 -25.445 1.00 58.69 234 GLU A C 1
ATOM 1924 O O . GLU A 1 234 ? 10.996 -1.483 -26.274 1.00 58.69 234 GLU A O 1
ATOM 1929 N N . VAL A 1 235 ? 13.056 -0.809 -25.717 1.00 54.38 235 VAL A N 1
ATOM 1930 C CA . VAL A 1 235 ? 13.357 -0.159 -27.011 1.00 54.38 235 VAL A CA 1
ATOM 1931 C C . VAL A 1 235 ? 13.999 -1.130 -28.029 1.00 54.38 235 VAL A C 1
ATOM 1933 O O . VAL A 1 235 ? 14.228 -0.748 -29.179 1.00 54.38 235 VAL A O 1
ATOM 1936 N N . TYR A 1 236 ? 14.236 -2.393 -27.654 1.00 39.81 236 TYR A N 1
ATOM 1937 C CA . TYR A 1 236 ? 14.699 -3.474 -28.544 1.00 39.81 236 TYR A CA 1
ATOM 1938 C C . TYR A 1 236 ? 13.631 -4.551 -28.742 1.00 39.81 236 TYR A C 1
ATOM 1940 O O . TYR A 1 236 ? 13.618 -5.139 -29.849 1.00 39.81 236 TYR A O 1
#

Foldseek 3Di:
DDDDPDDDDDDPDDPPVVVVCVVVVVVVVVVVVVVVVVVVVVVVCCVVVVVPDDDDDDDDDPDDPVVVVLVVVVVVLVVCLQQAWFDDPNDTDGLVCLLQVLCVVQCVQDQDPHGNCVVPNLQCLLVLVVVVVVGDPVSNVSSVVSLVCQQPGPSLVRSVVSVCVLFPDPDACQKWKQGSNATRGPNTGDRPPCDDPDVVFKDKDWDWDQHPNGIDIIMMIGTPVRSVVVVVVVVD

pLDDT: mean 77.18, std 18.6, range [28.52, 96.88]